Protein AF-A0A401TS38-F1 (afdb_monomer_lite)

pLDDT: mean 83.41, std 12.23, range [30.61, 95.56]

Organism: Chiloscyllium punctatum (NCBI:txid137246)

Sequence (210 aa):
MGTKVQADAKYHACQEARAKLSGQRSFSQEYSDRQVEVTGGPIGAAASDLLLSPGQPSDFGAWLSGLAAQPGVIYHLLEPLHHLLPGGRAEPRRCQLRRELEAYLRGHARAGEGRNCSGRCGRGSAPDPRQPCSCRCPPTQEVDGLCCPRGKGWGLLEVTVGPGRDLWGDYAGGTDAYVRARYRPATGPELVATTAVVPNNNNPEWGVTL

Foldseek 3Di:
DDPPDDQDPVNVVLQVVCVPDPPSDHPCVVPVPD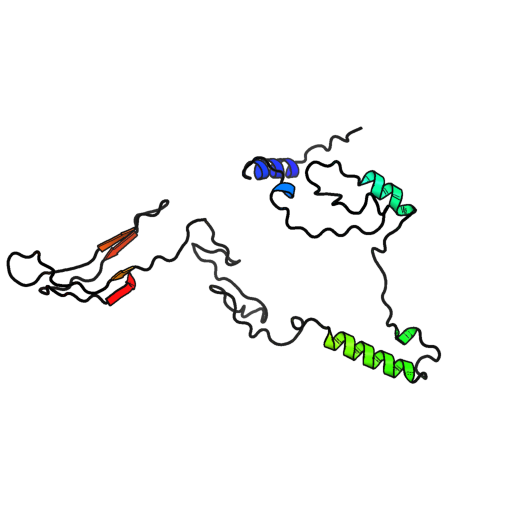DDDFFWFDPVLRPDDQPSDPPDHRCVVNRVVRCVVTPGPPDDDDDDPLVPDPPPPNDPVSVVSVVVVVVVCVVPVPPVPDDDLVDDDDPQWDQDPVDSNDTFHDDDPQAGRVRHGPDPPDDDDKAFDAKAAQADDDPDAADFDKDWDWDDDPDDDIDIDIFDTDPRHRTDGGRDID

Radius of gyration: 33.33 Å; chains: 1; bounding box: 66×50×101 Å

Structure (mmCIF, N/CA/C/O backbone):
data_AF-A0A401TS38-F1
#
_entry.id   AF-A0A401TS38-F1
#
loop_
_atom_site.group_PDB
_atom_site.id
_atom_site.type_symbol
_atom_site.label_atom_id
_atom_site.label_alt_id
_atom_site.label_comp_id
_atom_site.label_asym_id
_atom_site.label_entity_id
_atom_site.label_seq_id
_atom_site.pdbx_PDB_ins_code
_atom_site.Cartn_x
_atom_site.Cartn_y
_atom_site.Cartn_z
_atom_site.occupancy
_atom_site.B_iso_or_equiv
_atom_site.auth_seq_id
_atom_site.auth_comp_id
_atom_site.auth_asym_id
_atom_site.auth_atom_id
_atom_site.pdbx_PDB_model_num
ATOM 1 N N . MET A 1 1 ? 30.439 23.707 -4.624 1.00 30.61 1 MET A N 1
ATOM 2 C CA . MET A 1 1 ? 29.494 24.836 -4.477 1.00 30.61 1 MET A CA 1
ATOM 3 C C . MET A 1 1 ? 28.104 24.248 -4.310 1.00 30.61 1 MET A C 1
ATOM 5 O O . MET A 1 1 ? 27.588 23.688 -5.264 1.00 30.61 1 MET A O 1
ATOM 9 N N . GLY A 1 2 ? 27.559 24.259 -3.091 1.00 34.72 2 GLY A N 1
ATOM 10 C CA . GLY A 1 2 ? 26.216 23.743 -2.823 1.00 34.72 2 GLY A CA 1
ATOM 11 C C . GLY A 1 2 ? 25.177 24.773 -3.240 1.00 34.72 2 GLY A C 1
ATOM 12 O O . GLY A 1 2 ? 25.145 25.874 -2.692 1.00 34.72 2 GLY A O 1
ATOM 13 N N . THR A 1 3 ? 24.357 24.446 -4.229 1.00 37.22 3 THR A N 1
ATOM 14 C CA . THR A 1 3 ? 23.217 25.266 -4.630 1.00 37.22 3 THR A CA 1
ATOM 15 C C . THR A 1 3 ? 22.228 25.303 -3.466 1.00 37.22 3 THR A C 1
ATOM 17 O O . THR A 1 3 ? 21.602 24.298 -3.134 1.00 37.22 3 THR A O 1
ATOM 20 N N . LYS A 1 4 ? 22.103 26.461 -2.806 1.00 45.62 4 LYS A N 1
ATOM 21 C CA . LYS A 1 4 ? 21.014 26.731 -1.859 1.00 45.62 4 LYS A CA 1
ATOM 22 C C . LYS A 1 4 ? 19.712 26.749 -2.658 1.00 45.62 4 LYS A C 1
ATOM 24 O O . LYS A 1 4 ? 19.382 27.753 -3.282 1.00 45.62 4 LYS A O 1
ATOM 29 N N . VAL A 1 5 ? 18.997 25.630 -2.661 1.00 57.12 5 VAL A N 1
ATOM 30 C CA . VAL A 1 5 ? 17.612 25.587 -3.129 1.00 57.12 5 VAL A CA 1
ATOM 31 C C . VAL A 1 5 ? 16.798 26.440 -2.155 1.00 57.12 5 VAL A C 1
ATOM 33 O O . VAL A 1 5 ? 16.809 26.184 -0.950 1.00 57.12 5 VAL A O 1
ATOM 36 N N . GLN A 1 6 ? 16.159 27.502 -2.650 1.00 55.38 6 GLN A N 1
ATOM 37 C CA . GLN A 1 6 ? 15.205 28.271 -1.854 1.00 55.38 6 GLN A CA 1
ATOM 38 C C . GLN A 1 6 ? 14.059 27.335 -1.470 1.00 55.38 6 GLN A C 1
ATOM 40 O O . GLN A 1 6 ? 13.405 26.766 -2.342 1.00 55.38 6 GLN A O 1
ATOM 45 N N . ALA A 1 7 ? 13.865 27.142 -0.167 1.00 61.88 7 ALA A N 1
ATOM 46 C CA . ALA A 1 7 ? 12.765 26.352 0.357 1.00 61.88 7 ALA A CA 1
ATOM 47 C C . ALA A 1 7 ? 11.442 26.994 -0.077 1.00 61.88 7 ALA A C 1
ATOM 49 O O . ALA A 1 7 ? 11.141 28.123 0.307 1.00 61.88 7 ALA A O 1
ATOM 50 N N . ASP A 1 8 ? 10.674 26.288 -0.901 1.00 79.94 8 ASP A N 1
ATOM 51 C CA . ASP A 1 8 ? 9.323 26.700 -1.249 1.00 79.94 8 ASP A CA 1
ATOM 52 C C . ASP A 1 8 ? 8.349 26.370 -0.100 1.00 79.94 8 ASP A C 1
ATOM 54 O O . ASP A 1 8 ? 8.671 25.647 0.850 1.00 79.94 8 ASP A O 1
ATOM 58 N N . ALA A 1 9 ? 7.126 26.900 -0.165 1.00 79.62 9 ALA A N 1
ATOM 59 C CA . ALA A 1 9 ? 6.099 26.630 0.846 1.00 79.62 9 ALA A CA 1
ATOM 60 C C . ALA A 1 9 ? 5.815 25.121 1.019 1.00 79.62 9 ALA A C 1
ATOM 62 O O . ALA A 1 9 ? 5.461 24.671 2.109 1.00 79.62 9 ALA A O 1
ATOM 63 N N . LYS A 1 10 ? 6.015 24.319 -0.037 1.00 85.50 10 LYS A N 1
ATOM 64 C CA . LYS A 1 10 ? 5.836 22.862 -0.003 1.00 85.50 10 LYS A CA 1
ATOM 65 C C . LYS A 1 10 ? 6.948 22.173 0.789 1.00 85.50 10 LYS A C 1
ATOM 67 O O . LYS A 1 10 ? 6.662 21.272 1.570 1.00 85.50 10 LYS A O 1
ATOM 72 N N . TYR A 1 11 ? 8.193 22.623 0.664 1.00 87.69 11 TYR A N 1
ATOM 73 C CA . TYR A 1 11 ? 9.318 22.136 1.454 1.00 87.69 11 TYR A CA 1
ATOM 74 C C . TYR A 1 11 ? 9.120 22.418 2.945 1.00 87.69 11 TYR A C 1
ATOM 76 O O . TYR A 1 11 ? 9.396 21.552 3.776 1.00 87.69 11 TYR A O 1
ATOM 84 N N . HIS A 1 12 ? 8.589 23.593 3.293 1.00 87.88 12 HIS A N 1
ATOM 85 C CA . HIS A 1 12 ? 8.236 23.907 4.679 1.00 87.88 12 HIS A CA 1
ATOM 86 C C . HIS A 1 12 ? 7.179 22.947 5.235 1.00 87.88 12 HIS A C 1
ATOM 88 O O . HIS A 1 12 ? 7.393 22.371 6.302 1.00 87.88 12 HIS A O 1
ATOM 94 N N . ALA A 1 13 ? 6.114 22.673 4.478 1.00 90.94 13 ALA A N 1
ATOM 95 C CA . ALA A 1 13 ? 5.113 21.678 4.866 1.00 90.94 13 ALA A CA 1
ATOM 96 C C . ALA A 1 13 ? 5.724 20.273 5.061 1.00 90.94 13 ALA A C 1
ATOM 98 O O . ALA A 1 13 ? 5.368 19.562 6.003 1.00 90.94 13 ALA A O 1
ATOM 99 N N . CYS A 1 14 ? 6.697 19.879 4.229 1.00 89.88 14 CYS A N 1
ATOM 100 C CA . CYS A 1 14 ? 7.433 18.626 4.415 1.00 89.88 14 CYS A CA 1
ATOM 101 C C . CYS A 1 14 ? 8.220 18.607 5.733 1.00 89.88 14 CYS A C 1
ATOM 103 O O . CYS A 1 14 ? 8.223 17.590 6.423 1.00 89.88 14 CYS A O 1
ATOM 105 N N . GLN A 1 15 ? 8.873 19.709 6.112 1.00 88.69 15 GLN A N 1
ATOM 106 C CA . GLN A 1 15 ? 9.606 19.781 7.381 1.00 88.69 15 GLN A CA 1
ATOM 107 C C . GLN A 1 15 ? 8.668 19.721 8.592 1.00 88.69 15 GLN A C 1
ATOM 109 O O . GLN A 1 15 ? 8.959 19.013 9.556 1.00 88.69 15 GLN A O 1
ATOM 114 N N . GLU A 1 16 ? 7.515 20.390 8.528 1.00 90.56 16 GLU A N 1
ATOM 115 C CA . GLU A 1 16 ? 6.487 20.312 9.572 1.00 90.56 16 GLU A CA 1
ATOM 116 C C . GLU A 1 16 ? 5.922 18.895 9.721 1.00 90.56 16 GLU A C 1
ATOM 118 O O . GLU A 1 16 ? 5.728 18.408 10.835 1.00 90.56 16 GLU A O 1
ATOM 123 N N . ALA A 1 17 ? 5.680 18.199 8.608 1.00 90.81 17 ALA A N 1
ATOM 124 C CA . ALA A 1 17 ? 5.239 16.810 8.630 1.00 90.81 17 ALA A CA 1
ATOM 125 C C . ALA A 1 17 ? 6.336 15.871 9.160 1.00 90.81 17 ALA A C 1
ATOM 127 O O . ALA A 1 17 ? 6.050 14.989 9.968 1.00 90.81 17 ALA A O 1
ATOM 128 N N . ARG A 1 18 ? 7.599 16.095 8.776 1.00 90.00 18 ARG A N 1
ATOM 129 C CA . ARG A 1 18 ? 8.754 15.337 9.276 1.00 90.00 18 ARG A CA 1
ATOM 130 C C . ARG A 1 18 ? 8.904 15.462 10.790 1.00 90.00 18 ARG A C 1
ATOM 132 O O . ARG A 1 18 ? 9.226 14.475 11.441 1.00 90.00 18 ARG A O 1
ATOM 139 N N . ALA A 1 19 ? 8.637 16.636 11.360 1.00 88.75 19 ALA A N 1
ATOM 140 C CA . ALA A 1 19 ? 8.702 16.853 12.806 1.00 88.75 19 ALA A CA 1
ATOM 141 C C . ALA A 1 19 ? 7.719 15.969 13.603 1.00 88.75 19 ALA A C 1
ATOM 143 O O . ALA A 1 19 ? 7.910 15.772 14.800 1.00 88.75 19 ALA A O 1
ATOM 144 N N . LYS A 1 20 ? 6.689 15.416 12.946 1.00 88.94 20 LYS A N 1
ATOM 145 C CA . LYS A 1 20 ? 5.725 14.482 13.547 1.00 88.94 20 LYS A CA 1
ATOM 146 C C . LYS A 1 20 ? 6.196 13.024 13.511 1.00 88.94 20 LYS A C 1
ATOM 148 O O . LYS A 1 20 ? 5.589 12.188 14.177 1.00 88.94 20 LYS A O 1
ATOM 153 N N . LEU A 1 21 ? 7.240 12.702 12.741 1.00 86.12 21 LEU A N 1
ATOM 154 C CA . LEU A 1 21 ? 7.833 11.365 12.714 1.00 86.12 21 LEU A CA 1
ATOM 155 C C . LEU A 1 21 ? 8.665 11.130 13.978 1.00 86.12 21 LEU A C 1
ATOM 157 O O . LEU A 1 21 ? 9.367 12.019 14.468 1.00 86.12 21 LEU A O 1
ATOM 161 N N . SER A 1 22 ? 8.626 9.907 14.500 1.00 74.69 22 SER A N 1
ATOM 162 C CA . SER A 1 22 ? 9.444 9.518 15.646 1.00 74.69 22 SER A CA 1
ATOM 163 C C . SER A 1 22 ? 10.933 9.522 15.289 1.00 74.69 22 SER A C 1
ATOM 165 O O . SER A 1 22 ? 11.350 8.916 14.308 1.00 74.69 22 SER A O 1
ATOM 167 N N . GLY A 1 23 ? 11.762 10.172 16.110 1.00 74.69 23 GLY A N 1
ATOM 168 C CA . GLY A 1 23 ? 13.223 10.054 16.016 1.00 74.69 23 GLY A CA 1
ATOM 169 C C . GLY A 1 23 ? 13.922 10.969 15.001 1.00 74.69 23 GLY A C 1
ATOM 170 O O . GLY A 1 23 ? 15.052 10.672 14.630 1.00 74.69 23 GLY A O 1
ATOM 171 N N . GLN A 1 24 ? 13.290 12.066 14.556 1.00 71.62 24 GLN A N 1
ATOM 172 C CA . GLN A 1 24 ? 13.896 13.109 13.694 1.00 71.62 24 GLN A CA 1
ATOM 173 C C . GLN A 1 24 ? 14.498 12.608 12.360 1.00 71.62 24 GLN A C 1
ATOM 175 O O . GLN A 1 24 ? 15.253 13.326 11.691 1.00 71.62 24 GLN A O 1
ATOM 180 N N . ARG A 1 25 ? 14.141 11.397 11.931 1.00 83.75 25 ARG A N 1
ATOM 181 C CA . ARG A 1 25 ? 14.570 10.789 10.665 1.00 83.75 25 ARG A CA 1
ATOM 182 C C . ARG A 1 25 ? 14.014 11.558 9.461 1.00 83.75 25 ARG A C 1
ATOM 184 O O . ARG A 1 25 ? 13.051 12.317 9.582 1.00 83.75 25 ARG A O 1
ATOM 191 N N . SER A 1 26 ? 14.645 11.431 8.296 1.00 86.44 26 SER A N 1
ATOM 192 C CA . SER A 1 26 ? 14.033 11.858 7.029 1.00 86.44 26 SER A CA 1
ATOM 193 C C . SER A 1 26 ? 12.926 10.882 6.613 1.00 86.44 26 SER A C 1
ATOM 195 O O . SER A 1 26 ? 12.910 9.731 7.043 1.00 86.44 26 SER A O 1
ATOM 197 N N . PHE A 1 27 ? 12.031 11.299 5.712 1.00 89.00 27 PHE A N 1
ATOM 198 C CA . PHE A 1 27 ? 11.023 10.394 5.140 1.00 89.00 27 PHE A CA 1
ATOM 199 C C . PHE A 1 27 ? 11.650 9.165 4.473 1.00 89.00 27 PHE A C 1
ATOM 201 O O . PHE A 1 27 ? 11.170 8.059 4.670 1.00 89.00 27 PHE A O 1
ATOM 208 N N . SER A 1 28 ? 12.753 9.342 3.742 1.00 86.88 28 SER A N 1
ATOM 209 C CA . SER A 1 28 ? 13.476 8.237 3.100 1.00 86.88 28 SER A CA 1
ATOM 210 C C . SER A 1 28 ? 14.164 7.285 4.082 1.00 86.88 28 SER A C 1
ATOM 212 O O . SER A 1 28 ? 14.510 6.170 3.706 1.00 86.88 28 SER A O 1
ATOM 214 N N . GLN A 1 29 ? 14.407 7.719 5.320 1.00 86.88 29 GLN A N 1
ATOM 215 C CA . GLN A 1 29 ? 14.926 6.870 6.392 1.00 86.88 29 GLN A CA 1
ATOM 216 C C . GLN A 1 29 ? 13.808 6.121 7.113 1.00 86.88 29 GLN A C 1
ATOM 218 O O . GLN A 1 29 ? 14.015 4.985 7.522 1.00 86.88 29 GLN A O 1
ATOM 223 N N . GLU A 1 30 ? 12.653 6.760 7.289 1.00 89.38 30 GLU A N 1
ATOM 224 C CA . GLU A 1 30 ? 11.494 6.155 7.947 1.00 89.38 30 GLU A CA 1
ATOM 225 C C . GLU A 1 30 ? 10.792 5.134 7.041 1.00 89.38 30 GLU A C 1
ATOM 227 O O . GLU A 1 30 ? 10.454 4.039 7.476 1.00 89.38 30 GLU A O 1
ATOM 232 N N . TYR A 1 31 ? 10.627 5.472 5.763 1.00 89.12 31 TYR A N 1
ATOM 233 C CA . TYR A 1 31 ? 9.990 4.633 4.753 1.00 89.12 31 TYR A CA 1
ATOM 234 C C . TYR A 1 31 ? 11.056 4.093 3.801 1.00 89.12 31 TYR A C 1
ATOM 236 O O . TYR A 1 31 ? 11.345 4.686 2.760 1.00 89.12 31 TYR A O 1
ATOM 244 N N . SER A 1 32 ? 11.696 2.989 4.188 1.00 87.94 32 SER A N 1
ATOM 245 C CA . SER A 1 32 ? 12.816 2.424 3.430 1.00 87.94 32 SER A CA 1
ATOM 246 C C . SER A 1 32 ? 12.427 1.382 2.387 1.00 87.94 32 SER A C 1
ATOM 248 O O . SER A 1 32 ? 13.257 1.101 1.520 1.00 87.94 32 SER A O 1
ATOM 250 N N . ASP A 1 33 ? 11.212 0.836 2.465 1.00 90.50 33 ASP A N 1
ATOM 251 C CA . ASP A 1 33 ? 10.695 -0.168 1.533 1.00 90.50 33 ASP A CA 1
ATOM 252 C C . ASP A 1 33 ? 10.546 0.444 0.141 1.00 90.50 33 ASP A C 1
ATOM 254 O O . ASP A 1 33 ? 9.626 1.218 -0.132 1.00 90.50 33 ASP A O 1
ATOM 258 N N . ARG A 1 34 ? 11.496 0.127 -0.738 1.00 87.56 34 ARG A N 1
ATOM 259 C CA . ARG A 1 34 ? 11.594 0.727 -2.066 1.00 87.56 34 ARG A CA 1
ATOM 260 C C . ARG A 1 34 ? 12.152 -0.256 -3.082 1.00 87.56 34 ARG A C 1
ATOM 262 O O . ARG A 1 34 ? 12.956 -1.126 -2.753 1.00 87.56 34 ARG A O 1
ATOM 269 N N . GLN A 1 35 ? 11.761 -0.055 -4.332 1.00 87.81 35 GLN A N 1
ATOM 270 C CA . GLN A 1 35 ? 12.418 -0.639 -5.492 1.00 87.81 35 GLN A CA 1
ATOM 271 C C . GLN A 1 35 ? 13.071 0.499 -6.265 1.00 87.81 35 GLN A C 1
ATOM 273 O O . GLN A 1 35 ? 12.428 1.514 -6.529 1.00 87.81 35 GLN A O 1
ATOM 278 N N . VAL A 1 36 ? 14.355 0.346 -6.574 1.00 85.44 36 VAL A N 1
ATOM 279 C CA . VAL A 1 36 ? 15.137 1.349 -7.295 1.00 85.44 36 VAL A CA 1
ATOM 280 C C . VAL A 1 36 ? 15.666 0.704 -8.559 1.00 85.44 36 VAL A C 1
ATOM 282 O O . VAL A 1 36 ? 16.329 -0.329 -8.503 1.00 85.44 36 VAL A O 1
ATOM 285 N N . GLU A 1 37 ? 15.378 1.336 -9.687 1.00 86.38 37 GLU A N 1
ATOM 286 C CA . GLU A 1 37 ? 15.915 0.975 -10.988 1.00 86.38 37 GLU A CA 1
ATOM 287 C C . GLU A 1 37 ? 16.656 2.189 -11.543 1.00 86.38 37 GLU A C 1
ATOM 289 O O . GLU A 1 37 ? 16.082 3.268 -11.699 1.00 86.38 37 GLU A O 1
ATOM 294 N N . VAL A 1 38 ? 17.947 2.017 -11.815 1.00 85.69 38 VAL A N 1
ATOM 295 C CA . VAL A 1 38 ? 18.791 3.030 -12.451 1.00 85.69 38 VAL A CA 1
ATOM 296 C C . VAL A 1 38 ? 19.248 2.461 -13.786 1.00 85.69 38 VAL A C 1
ATOM 298 O O . VAL A 1 38 ? 19.827 1.380 -13.843 1.00 85.69 38 VAL A O 1
ATOM 301 N N . THR A 1 39 ? 18.966 3.183 -14.868 1.00 87.94 39 THR A N 1
ATOM 302 C CA . THR A 1 39 ? 19.264 2.750 -16.237 1.00 87.94 39 THR A CA 1
ATOM 303 C C . THR A 1 39 ? 20.315 3.664 -16.860 1.00 87.94 39 THR A C 1
ATOM 305 O O . THR A 1 39 ? 20.117 4.875 -16.953 1.00 87.94 39 THR A O 1
ATOM 308 N N . GLY A 1 40 ? 21.426 3.076 -17.313 1.00 88.69 40 GLY A N 1
ATOM 309 C CA . GLY A 1 4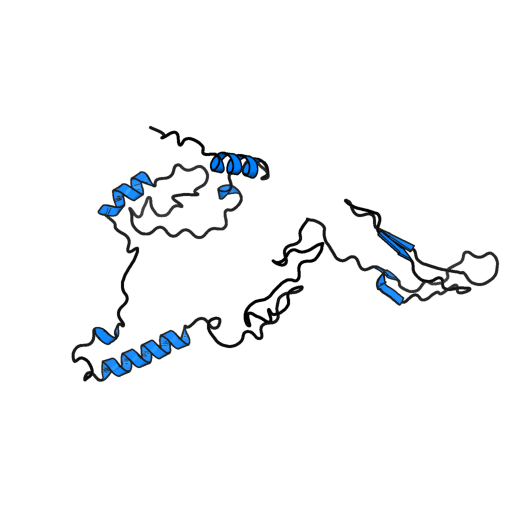0 ? 22.574 3.804 -17.860 1.00 88.69 40 GLY A CA 1
ATOM 310 C C . GLY A 1 40 ? 23.479 4.436 -16.797 1.00 88.69 40 GLY A C 1
ATOM 311 O O . GLY A 1 40 ? 23.216 4.380 -15.595 1.00 88.69 40 GLY A O 1
ATOM 312 N N . GLY A 1 41 ? 24.552 5.066 -17.267 1.00 86.75 41 GLY A N 1
ATOM 313 C CA . GLY A 1 41 ? 25.607 5.648 -16.448 1.00 86.75 41 GLY A CA 1
ATOM 314 C C . GLY A 1 41 ? 26.660 4.614 -16.019 1.00 86.75 41 GLY A C 1
ATOM 315 O O . GLY A 1 41 ? 26.513 3.419 -16.270 1.00 86.75 41 GLY A O 1
ATOM 316 N N . PRO A 1 42 ? 27.761 5.063 -15.395 1.00 79.44 42 PRO A N 1
ATOM 317 C CA . PRO A 1 42 ? 28.872 4.198 -15.016 1.00 79.44 42 PRO A CA 1
ATOM 318 C C . PRO A 1 42 ? 28.478 3.169 -13.943 1.00 79.44 42 PRO A C 1
ATOM 320 O O . PRO A 1 42 ? 28.016 3.529 -12.860 1.00 79.44 42 PRO A O 1
ATOM 323 N N . ILE A 1 43 ? 28.759 1.890 -14.228 1.00 61.31 43 ILE A N 1
ATOM 324 C CA . ILE A 1 43 ? 28.379 0.684 -13.453 1.00 61.31 43 ILE A CA 1
ATOM 325 C C . ILE A 1 43 ? 28.766 0.748 -11.954 1.00 61.31 43 ILE A C 1
ATOM 327 O O . ILE A 1 43 ? 28.128 0.105 -11.127 1.00 61.31 43 ILE A O 1
ATOM 331 N N . GLY A 1 44 ? 29.771 1.550 -11.577 1.00 59.88 44 GLY A N 1
ATOM 332 C CA . GLY A 1 44 ? 30.237 1.699 -10.187 1.00 59.88 44 GLY A CA 1
ATOM 333 C C . GLY A 1 44 ? 29.588 2.822 -9.364 1.00 59.88 44 GLY A C 1
ATOM 334 O O . GLY A 1 44 ? 29.623 2.751 -8.142 1.00 59.88 44 GLY A O 1
ATOM 335 N N . ALA A 1 45 ? 28.991 3.836 -10.003 1.00 53.03 45 ALA A N 1
ATOM 336 C CA . ALA A 1 45 ? 28.301 4.946 -9.323 1.00 53.03 45 ALA A CA 1
ATOM 337 C C . ALA A 1 45 ? 26.765 4.841 -9.422 1.00 53.03 45 ALA A C 1
ATOM 339 O O . ALA A 1 45 ? 26.046 5.502 -8.684 1.00 53.03 45 ALA A O 1
ATOM 340 N N . ALA A 1 46 ? 26.261 4.005 -10.338 1.00 53.06 46 ALA A N 1
ATOM 341 C CA . ALA A 1 46 ? 24.843 3.884 -10.684 1.00 53.06 46 ALA A CA 1
ATOM 342 C C . ALA A 1 46 ? 24.101 2.738 -9.966 1.00 53.06 46 ALA A C 1
ATOM 344 O O . ALA A 1 46 ? 22.910 2.551 -10.188 1.00 53.06 46 ALA A O 1
ATOM 345 N N . ALA A 1 47 ? 24.780 1.954 -9.122 1.00 55.97 47 ALA A N 1
ATOM 346 C CA . ALA A 1 47 ? 24.159 0.843 -8.391 1.00 55.97 47 ALA A CA 1
ATOM 347 C C . ALA A 1 47 ? 23.422 1.284 -7.107 1.00 55.97 47 ALA A C 1
ATOM 349 O O . ALA A 1 47 ? 22.835 0.452 -6.415 1.00 55.97 47 ALA A O 1
ATOM 350 N N . SER A 1 48 ? 23.473 2.573 -6.764 1.00 66.19 48 SER A N 1
ATOM 351 C CA . SER A 1 48 ? 22.885 3.148 -5.555 1.00 66.19 48 SER A CA 1
ATOM 352 C C . SER A 1 48 ? 21.693 4.054 -5.874 1.00 66.19 48 SER A C 1
ATOM 354 O O . SER A 1 48 ? 21.537 4.588 -6.972 1.00 66.19 48 SER A O 1
ATOM 356 N N . ASP A 1 49 ? 20.819 4.223 -4.884 1.00 78.19 49 ASP A N 1
ATOM 357 C CA . ASP A 1 49 ? 19.671 5.123 -4.951 1.00 78.19 49 ASP A CA 1
ATOM 358 C C . ASP A 1 49 ? 20.141 6.583 -5.071 1.00 78.19 49 ASP A C 1
ATOM 360 O O . ASP A 1 49 ? 20.580 7.193 -4.094 1.00 78.19 49 ASP A O 1
ATOM 364 N N . LEU A 1 50 ? 20.052 7.152 -6.276 1.00 81.88 50 LEU A N 1
ATOM 365 C CA . LEU A 1 50 ? 20.521 8.510 -6.573 1.00 81.88 50 LEU A CA 1
ATOM 366 C C . LEU A 1 50 ? 19.724 9.604 -5.843 1.00 81.88 50 LEU A C 1
ATOM 368 O O . LEU A 1 50 ? 20.201 10.735 -5.750 1.00 81.88 50 LEU A O 1
ATOM 372 N N . LEU A 1 51 ? 18.514 9.307 -5.360 1.00 81.38 51 LEU A N 1
ATOM 373 C CA . LEU A 1 51 ? 17.570 10.318 -4.875 1.00 81.38 51 LEU A CA 1
ATOM 374 C C . LEU A 1 51 ? 17.327 10.233 -3.370 1.00 81.38 51 LEU A C 1
ATOM 376 O O . LEU A 1 51 ? 17.234 11.262 -2.702 1.00 81.38 51 LEU A O 1
ATOM 380 N N . LEU A 1 52 ? 17.187 9.023 -2.836 1.00 84.00 52 LEU A N 1
ATOM 381 C CA . LEU A 1 52 ? 16.679 8.789 -1.487 1.00 84.00 52 LEU A CA 1
ATOM 382 C C . LEU A 1 52 ? 17.680 8.036 -0.594 1.00 84.00 52 LEU A C 1
ATOM 384 O O . LEU A 1 52 ? 17.306 7.635 0.516 1.00 84.00 52 LEU A O 1
ATOM 388 N N . SER A 1 53 ? 18.939 7.882 -1.026 1.00 77.94 53 SER A N 1
ATOM 389 C CA . SER A 1 53 ? 20.021 7.303 -0.215 1.00 77.94 53 SER A CA 1
ATOM 390 C C . SER A 1 53 ? 20.213 8.068 1.104 1.00 77.94 53 SER A C 1
ATOM 392 O O . SER A 1 53 ? 20.561 9.252 1.095 1.00 77.94 53 SER A O 1
ATOM 394 N N . PRO A 1 54 ? 20.010 7.425 2.268 1.00 69.62 54 PRO A N 1
ATOM 395 C CA . PRO A 1 54 ? 20.190 8.081 3.555 1.00 69.62 54 PRO A CA 1
ATOM 396 C C . PRO A 1 54 ? 21.648 8.471 3.812 1.00 69.62 54 PRO A C 1
ATOM 398 O O . PRO A 1 54 ? 22.529 7.617 3.813 1.00 69.62 54 PRO A O 1
ATOM 401 N N . GLY A 1 55 ? 21.899 9.746 4.115 1.00 65.00 55 GLY A N 1
ATOM 402 C CA . GLY A 1 55 ? 23.198 10.199 4.629 1.00 65.00 55 GLY A CA 1
ATOM 403 C C . GLY A 1 55 ? 24.362 10.157 3.632 1.00 65.00 55 GLY A C 1
ATOM 404 O O . GLY A 1 55 ? 25.494 10.386 4.047 1.00 65.00 55 GLY A O 1
ATOM 405 N N . GLN A 1 56 ? 24.100 9.900 2.348 1.00 66.50 56 GLN A N 1
ATOM 406 C CA . GLN A 1 56 ? 25.097 9.963 1.280 1.00 66.50 56 GLN A CA 1
ATOM 407 C C . GLN A 1 56 ? 24.760 11.113 0.318 1.00 66.50 56 GLN A C 1
ATOM 409 O O . GLN A 1 56 ? 23.586 11.293 -0.020 1.00 66.50 56 GLN A O 1
ATOM 414 N N . PRO A 1 57 ? 25.748 11.922 -0.103 1.00 68.38 57 PRO A N 1
ATOM 415 C CA . PRO A 1 57 ? 25.536 12.897 -1.160 1.00 68.38 57 PRO A CA 1
ATOM 416 C C . PRO A 1 57 ? 25.122 12.182 -2.448 1.00 68.38 57 PRO A C 1
ATOM 418 O O . PRO A 1 57 ? 25.619 11.107 -2.766 1.00 68.38 57 PRO A O 1
ATOM 421 N N . SER A 1 58 ? 24.186 12.783 -3.178 1.00 71.62 58 SER A N 1
ATOM 422 C CA . SER A 1 58 ? 23.742 12.240 -4.458 1.00 71.62 58 SER A CA 1
ATOM 423 C C . SER A 1 58 ? 24.857 12.352 -5.499 1.00 71.62 58 SER A C 1
ATOM 425 O O . SER A 1 58 ? 25.301 13.457 -5.818 1.00 71.62 58 SER A O 1
ATOM 427 N N . ASP A 1 59 ? 25.234 11.222 -6.095 1.00 78.31 59 ASP A N 1
ATOM 428 C CA . ASP A 1 59 ? 26.162 11.161 -7.231 1.00 78.31 59 ASP A CA 1
ATOM 429 C C . ASP A 1 59 ? 25.478 11.485 -8.572 1.00 78.31 59 ASP A C 1
ATOM 431 O O . ASP A 1 59 ? 26.026 11.227 -9.645 1.00 78.31 59 ASP A O 1
ATOM 435 N N . PHE A 1 60 ? 24.287 12.101 -8.540 1.00 84.25 60 PHE A N 1
ATOM 436 C CA . PHE A 1 60 ? 23.491 12.427 -9.726 1.00 84.25 60 PHE A CA 1
ATOM 437 C C . PHE A 1 60 ? 24.284 13.187 -10.793 1.00 84.25 60 PHE A C 1
ATOM 439 O O . PHE A 1 60 ? 24.154 12.889 -11.975 1.00 84.25 60 PHE A O 1
ATOM 446 N N . GLY A 1 61 ? 25.137 14.138 -10.402 1.00 85.75 61 GLY A N 1
ATOM 447 C CA . GLY A 1 61 ? 25.954 14.896 -11.355 1.00 85.75 61 GLY A CA 1
ATOM 448 C C . GLY A 1 61 ? 27.001 14.042 -12.082 1.00 85.75 61 GLY A C 1
ATOM 449 O O . GLY A 1 61 ? 27.215 14.228 -13.279 1.00 85.75 61 GLY A O 1
ATOM 450 N N . ALA A 1 62 ? 27.627 13.094 -11.379 1.00 83.94 62 ALA A N 1
ATOM 451 C CA . ALA A 1 62 ? 28.608 12.172 -11.952 1.00 83.94 62 ALA A CA 1
ATOM 452 C C . ALA A 1 62 ? 27.935 11.089 -12.809 1.00 83.94 62 ALA A C 1
AT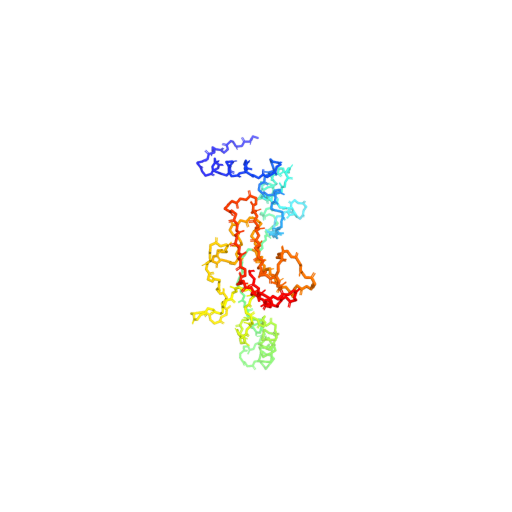OM 454 O O . ALA A 1 62 ? 28.436 10.722 -13.870 1.00 83.94 62 ALA A O 1
ATOM 455 N N . TRP A 1 63 ? 26.764 10.618 -12.381 1.00 87.62 63 TRP A N 1
ATOM 456 C CA . TRP A 1 63 ? 25.921 9.746 -13.189 1.00 87.62 63 TRP A CA 1
ATOM 457 C C . TRP A 1 63 ? 25.490 10.440 -14.490 1.00 87.62 63 TRP A C 1
ATOM 459 O O . TRP A 1 63 ? 25.710 9.899 -15.574 1.00 87.62 63 TRP A O 1
ATOM 469 N N . LEU A 1 64 ? 24.972 11.673 -14.396 1.00 89.06 64 LEU A N 1
ATOM 470 C CA . LEU A 1 64 ? 24.497 12.471 -15.531 1.00 89.06 64 LEU A CA 1
ATOM 471 C C . LEU A 1 64 ? 25.606 12.735 -16.556 1.00 89.06 64 LEU A C 1
ATOM 473 O O . LEU A 1 64 ? 25.365 12.627 -17.756 1.00 89.06 64 LEU A O 1
ATOM 477 N N . SER A 1 65 ? 26.824 13.049 -16.105 1.00 89.75 65 SER A N 1
ATOM 478 C CA . SER A 1 65 ? 27.957 13.279 -17.010 1.00 89.75 65 SER A CA 1
ATOM 479 C C . SER A 1 65 ? 28.440 11.998 -17.700 1.00 89.75 65 SER A C 1
ATOM 481 O O . SER A 1 65 ? 28.914 12.055 -18.835 1.00 89.75 65 SER A O 1
ATOM 483 N N . GLY A 1 66 ? 28.279 10.835 -17.061 1.00 88.38 66 GLY A N 1
ATOM 484 C CA . GLY A 1 66 ? 28.646 9.535 -17.623 1.00 88.38 66 GLY A CA 1
ATOM 485 C C . GLY A 1 66 ? 27.634 8.945 -18.613 1.00 88.38 66 GLY A C 1
ATOM 486 O O . GLY A 1 66 ? 27.990 8.039 -19.368 1.00 88.38 66 GLY A O 1
ATOM 487 N N . LEU A 1 67 ? 26.398 9.458 -18.661 1.00 90.06 67 LEU A N 1
ATOM 488 C CA . LEU A 1 67 ? 25.338 8.928 -19.533 1.00 90.06 67 LEU A CA 1
ATOM 489 C C . LEU A 1 67 ? 25.697 8.953 -21.019 1.00 90.06 67 LEU A C 1
ATOM 491 O O . LEU A 1 67 ? 25.336 8.031 -21.743 1.00 90.06 67 LEU A O 1
ATOM 495 N N . ALA A 1 68 ? 26.420 9.977 -21.479 1.00 91.56 68 ALA A N 1
ATOM 496 C CA . ALA A 1 68 ? 26.826 10.067 -22.880 1.00 91.56 68 ALA A CA 1
ATOM 497 C C . ALA A 1 68 ? 27.760 8.912 -23.292 1.00 91.56 68 ALA A C 1
ATOM 499 O O . ALA A 1 68 ? 27.706 8.457 -24.431 1.00 91.56 68 ALA A O 1
ATOM 500 N N . ALA A 1 69 ? 28.598 8.428 -22.368 1.00 92.56 69 ALA A N 1
ATOM 501 C CA . ALA A 1 69 ? 29.515 7.316 -22.610 1.00 92.56 69 ALA A CA 1
ATOM 502 C C . ALA A 1 69 ? 28.855 5.945 -22.390 1.00 92.56 69 ALA A C 1
ATOM 504 O O . ALA A 1 69 ? 29.227 4.971 -23.041 1.00 92.56 69 ALA A O 1
ATOM 505 N N . GLN A 1 70 ? 27.898 5.859 -21.463 1.00 90.88 70 GLN A N 1
ATOM 506 C CA . GLN A 1 70 ? 27.190 4.626 -21.112 1.00 90.88 70 GLN A CA 1
ATOM 507 C C . GLN A 1 70 ? 25.677 4.889 -21.084 1.00 90.88 70 GLN A C 1
ATOM 509 O O . GLN A 1 70 ? 25.093 5.015 -20.004 1.00 90.88 70 GLN A O 1
ATOM 514 N N . PRO A 1 71 ? 25.021 5.019 -22.250 1.00 91.44 71 PRO A N 1
ATOM 515 C CA . PRO A 1 71 ? 23.592 5.280 -22.298 1.00 91.44 71 PRO A CA 1
ATOM 516 C C . PRO A 1 71 ? 22.798 4.039 -21.887 1.00 91.44 71 PRO A C 1
ATOM 518 O O . PRO A 1 71 ? 23.163 2.906 -22.202 1.00 91.44 71 PRO A O 1
ATOM 521 N N . GLY A 1 72 ? 21.676 4.262 -21.212 1.00 89.50 72 GLY A N 1
ATOM 522 C CA . GLY A 1 72 ? 20.672 3.234 -20.965 1.00 89.50 72 GLY A CA 1
ATOM 523 C C . GLY A 1 72 ? 19.496 3.358 -21.936 1.00 89.50 72 GLY A C 1
ATOM 524 O O . GLY A 1 72 ? 19.199 4.446 -22.432 1.00 89.50 72 GLY A O 1
ATOM 525 N N . VAL A 1 73 ? 18.807 2.248 -22.208 1.00 92.38 73 VAL A N 1
ATOM 526 C CA . VAL A 1 73 ? 17.603 2.246 -23.053 1.00 92.38 73 VAL A CA 1
ATOM 527 C C . VAL A 1 73 ? 16.394 2.627 -22.200 1.00 92.38 73 VAL A C 1
ATOM 529 O O . VAL A 1 73 ? 15.919 1.822 -21.411 1.00 92.38 73 VAL A O 1
ATOM 532 N N . ILE A 1 74 ? 15.886 3.850 -22.367 1.00 91.94 74 ILE A N 1
ATOM 533 C CA . ILE A 1 74 ? 14.710 4.347 -21.623 1.00 91.94 74 ILE A CA 1
ATOM 534 C C . ILE A 1 74 ? 13.404 3.965 -22.329 1.00 91.94 74 ILE A C 1
ATOM 536 O O . ILE A 1 74 ? 12.399 3.652 -21.699 1.00 91.94 74 ILE A O 1
ATOM 540 N N . TYR A 1 75 ? 13.417 3.997 -23.659 1.00 94.19 75 TYR A N 1
ATOM 541 C CA . TYR A 1 75 ? 12.265 3.693 -24.492 1.00 94.19 75 TYR A CA 1
ATOM 542 C C . TYR A 1 75 ? 12.719 2.975 -25.757 1.00 94.19 75 TYR A C 1
ATOM 544 O O . TYR A 1 75 ? 13.778 3.275 -26.308 1.00 94.19 75 TYR A O 1
ATOM 552 N N . HIS A 1 76 ? 11.904 2.034 -26.217 1.00 93.88 76 HIS A N 1
ATOM 553 C CA . HIS A 1 76 ? 12.127 1.305 -27.454 1.00 93.88 76 HIS A CA 1
ATOM 554 C C . HIS A 1 76 ? 10.788 0.888 -28.066 1.00 93.88 76 HIS A C 1
ATOM 556 O O . HIS A 1 76 ? 9.776 0.757 -27.376 1.00 93.88 76 HIS A O 1
ATOM 562 N N . LEU A 1 77 ? 10.800 0.668 -29.377 1.00 95.19 77 LEU A N 1
ATOM 563 C CA . LEU A 1 77 ? 9.685 0.076 -30.103 1.00 95.19 77 LEU A CA 1
ATOM 564 C C . LEU A 1 77 ? 9.924 -1.427 -30.219 1.00 95.19 77 LEU A C 1
ATOM 566 O O . LEU A 1 77 ? 11.022 -1.863 -30.561 1.00 95.19 77 LEU A O 1
ATOM 570 N N . LEU A 1 78 ? 8.893 -2.211 -29.922 1.00 95.06 78 LEU A N 1
ATOM 571 C CA . LEU A 1 78 ? 8.939 -3.661 -30.039 1.00 95.06 78 LEU A CA 1
ATOM 572 C C . LEU A 1 78 ? 8.299 -4.093 -31.353 1.00 95.06 78 LEU A C 1
ATOM 574 O O . LEU A 1 78 ? 7.143 -3.767 -31.623 1.00 95.06 78 LEU A O 1
ATOM 578 N N . GLU A 1 79 ? 9.030 -4.886 -32.132 1.00 94.00 79 GLU A N 1
ATOM 579 C CA . GLU A 1 79 ? 8.480 -5.618 -33.268 1.00 94.00 79 GLU A CA 1
ATOM 580 C C . GLU A 1 79 ? 8.445 -7.125 -32.980 1.00 94.00 79 GLU A C 1
ATOM 582 O O . GLU A 1 79 ? 9.359 -7.661 -32.345 1.00 94.00 79 GLU A O 1
ATOM 587 N N . PRO A 1 80 ? 7.410 -7.849 -33.442 1.00 93.00 80 PRO A N 1
ATOM 588 C CA . PRO A 1 80 ? 7.342 -9.289 -33.256 1.00 93.00 80 PRO A CA 1
ATOM 589 C C . PRO A 1 80 ? 8.521 -10.012 -33.914 1.00 93.00 80 PRO A C 1
ATOM 591 O O . PRO A 1 80 ? 8.772 -9.850 -35.106 1.00 93.00 80 PRO A O 1
ATOM 594 N N . LEU A 1 81 ? 9.167 -10.919 -33.177 1.00 93.75 81 LEU A N 1
ATOM 595 C CA . LEU A 1 81 ? 10.347 -11.657 -33.647 1.00 93.75 81 LEU A CA 1
ATOM 596 C C . LEU A 1 81 ? 10.128 -12.389 -34.987 1.00 93.75 81 LEU A C 1
ATOM 598 O O . LEU A 1 81 ? 11.031 -12.479 -35.814 1.00 93.75 81 LEU A O 1
ATOM 602 N N . HIS A 1 82 ? 8.907 -12.868 -35.246 1.00 92.38 82 HIS A N 1
ATOM 603 C CA . HIS A 1 82 ? 8.556 -13.549 -36.496 1.00 92.38 82 HIS A CA 1
ATOM 604 C C . HIS A 1 82 ? 8.594 -12.641 -37.743 1.00 92.38 82 HIS A C 1
ATOM 606 O O . HIS A 1 82 ? 8.456 -13.136 -38.859 1.00 92.38 82 HIS A O 1
ATOM 612 N N . HIS A 1 83 ? 8.770 -11.326 -37.594 1.00 91.56 83 HIS A N 1
ATOM 613 C CA . HIS A 1 83 ? 8.997 -10.409 -38.714 1.00 91.56 83 HIS A CA 1
ATOM 614 C C . HIS A 1 83 ? 10.425 -10.478 -39.267 1.00 91.56 83 HIS A C 1
ATOM 616 O O . HIS A 1 83 ? 10.625 -10.138 -40.427 1.00 91.56 83 HIS A O 1
ATOM 622 N N . LEU A 1 84 ? 11.390 -10.976 -38.486 1.00 92.75 84 LEU A N 1
ATOM 623 C CA . LEU A 1 84 ? 12.790 -11.087 -38.910 1.00 92.75 84 LEU A CA 1
ATOM 624 C C . LEU A 1 84 ? 13.045 -12.238 -39.898 1.00 92.75 84 LEU A C 1
ATOM 626 O O . LEU A 1 84 ? 14.125 -12.321 -40.477 1.00 92.75 84 LEU A O 1
ATOM 630 N N . LEU A 1 85 ? 12.081 -13.147 -40.085 1.00 91.94 85 LEU A N 1
ATOM 631 C CA . LEU A 1 85 ? 12.246 -14.283 -40.988 1.00 91.94 85 LEU A CA 1
ATOM 632 C C . LEU A 1 85 ? 12.143 -13.842 -42.462 1.00 91.94 85 LEU A C 1
ATOM 634 O O . LEU A 1 85 ? 11.175 -13.167 -42.833 1.00 91.94 85 LEU A O 1
ATOM 638 N N . PRO A 1 86 ? 13.095 -14.251 -43.323 1.00 88.06 86 PRO A N 1
ATOM 639 C CA . PRO A 1 86 ? 13.054 -13.939 -44.748 1.00 88.06 86 PRO A CA 1
ATOM 640 C C . PRO A 1 86 ? 11.859 -14.633 -45.424 1.00 88.06 86 PRO A C 1
ATOM 642 O O . PRO A 1 86 ? 11.339 -15.624 -44.924 1.00 88.06 86 PRO A O 1
ATOM 645 N N . GLY A 1 87 ? 11.404 -14.122 -46.573 1.00 82.94 87 GLY A N 1
ATOM 646 C CA . GLY A 1 87 ? 10.301 -14.737 -47.335 1.00 82.94 87 GLY A CA 1
ATOM 647 C C . GLY A 1 87 ? 8.888 -14.272 -46.947 1.00 82.94 87 GLY A C 1
ATOM 648 O O . GLY A 1 87 ? 7.895 -14.737 -47.511 1.00 82.94 87 GLY A O 1
ATOM 649 N N . GLY A 1 88 ? 8.764 -13.306 -46.032 1.00 81.75 88 GLY A N 1
ATOM 650 C CA . GLY A 1 88 ? 7.515 -12.582 -45.799 1.00 81.75 88 GLY A CA 1
ATOM 651 C C . GLY A 1 88 ? 6.368 -13.494 -45.357 1.00 81.75 88 GLY A C 1
ATOM 652 O O . GLY A 1 88 ? 6.491 -14.231 -44.388 1.00 81.75 88 GLY A O 1
ATOM 653 N N . ARG A 1 89 ? 5.188 -13.393 -45.982 1.00 79.19 89 ARG A N 1
ATOM 654 C CA . ARG A 1 89 ? 4.014 -14.223 -45.618 1.00 79.19 89 ARG A CA 1
ATOM 655 C C . ARG A 1 89 ? 4.076 -15.650 -46.176 1.00 79.19 89 ARG A C 1
ATOM 657 O O . ARG A 1 89 ? 3.292 -16.481 -45.739 1.00 79.19 89 ARG A O 1
ATOM 664 N N . ALA A 1 90 ? 4.975 -15.913 -47.123 1.00 82.75 90 ALA A N 1
ATOM 665 C CA . ALA A 1 90 ? 5.117 -17.212 -47.773 1.00 82.75 90 ALA A CA 1
ATOM 666 C C . ALA A 1 90 ? 6.009 -18.191 -46.984 1.00 82.75 90 ALA A C 1
ATOM 668 O O . ALA A 1 90 ? 5.989 -19.379 -47.278 1.00 82.75 90 ALA A O 1
ATOM 669 N N . GLU A 1 91 ? 6.766 -17.721 -45.985 1.00 88.75 91 GLU A N 1
ATOM 670 C CA . GLU A 1 91 ? 7.652 -18.555 -45.160 1.00 88.75 91 GLU A CA 1
ATOM 671 C C . GLU A 1 91 ? 6.859 -19.365 -44.108 1.00 88.75 91 GLU A C 1
ATOM 673 O O . GLU A 1 91 ? 6.311 -18.775 -43.168 1.00 88.75 91 GLU A O 1
ATOM 678 N N . PRO A 1 92 ? 6.816 -20.711 -44.190 1.00 90.06 92 PRO A N 1
ATOM 679 C CA . PRO A 1 92 ? 6.031 -21.536 -43.268 1.00 90.06 92 PRO A CA 1
ATOM 680 C C . PRO A 1 92 ? 6.481 -21.423 -41.806 1.00 90.06 92 PRO A C 1
ATOM 682 O O . PRO A 1 92 ? 5.646 -21.413 -40.894 1.00 90.06 92 PRO A O 1
ATOM 685 N N . ARG A 1 93 ? 7.791 -21.264 -41.562 1.00 93.19 93 ARG A N 1
ATOM 686 C CA . ARG A 1 93 ? 8.340 -21.117 -40.201 1.00 93.19 93 ARG A CA 1
ATOM 687 C C . ARG A 1 93 ? 7.853 -19.844 -39.517 1.00 93.19 93 ARG A C 1
ATOM 689 O O . ARG A 1 93 ? 7.736 -19.815 -38.295 1.00 93.19 93 ARG A O 1
ATOM 696 N N . ARG A 1 94 ? 7.502 -18.808 -40.285 1.00 93.75 94 ARG A N 1
ATOM 697 C CA . ARG A 1 94 ? 6.945 -17.562 -39.746 1.00 93.75 94 ARG A CA 1
ATOM 698 C C . ARG A 1 94 ? 5.592 -17.782 -39.093 1.00 93.75 94 ARG A C 1
ATOM 700 O O . ARG A 1 94 ? 5.357 -17.285 -37.993 1.00 93.75 94 ARG A O 1
ATOM 707 N N . CYS A 1 95 ? 4.710 -18.527 -39.755 1.00 89.88 95 CYS A N 1
ATOM 708 C CA . CYS A 1 95 ? 3.404 -18.872 -39.201 1.00 89.88 95 CYS A CA 1
ATOM 709 C C . CYS A 1 95 ? 3.545 -19.722 -37.937 1.00 89.88 95 CYS A C 1
ATOM 711 O O . CYS A 1 95 ? 2.831 -19.481 -36.966 1.00 89.88 95 CYS A O 1
ATOM 713 N N . GLN A 1 96 ? 4.484 -20.670 -37.929 1.00 93.25 96 GLN A N 1
ATOM 714 C CA . GLN A 1 96 ? 4.761 -21.487 -36.751 1.00 93.25 96 GLN A CA 1
ATOM 715 C C . GLN A 1 96 ? 5.271 -20.633 -35.584 1.00 93.25 96 GLN A C 1
ATOM 717 O O . GLN A 1 96 ? 4.653 -20.637 -34.525 1.00 93.25 96 GLN A O 1
ATOM 722 N N . LEU A 1 97 ? 6.316 -19.824 -35.788 1.00 94.62 97 LEU A N 1
ATOM 723 C CA . LEU A 1 97 ? 6.883 -18.968 -34.741 1.00 94.62 97 LEU A CA 1
ATOM 724 C C . LEU A 1 97 ? 5.855 -17.979 -34.181 1.00 94.62 97 LEU A C 1
ATOM 726 O O . LEU A 1 97 ? 5.802 -17.760 -32.974 1.00 94.62 97 LEU A O 1
ATOM 730 N N . ARG A 1 98 ? 4.999 -17.409 -35.038 1.00 93.50 98 ARG A N 1
ATOM 731 C CA . ARG A 1 98 ? 3.890 -16.564 -34.586 1.00 93.50 98 ARG A CA 1
ATOM 732 C C . ARG A 1 98 ? 2.959 -17.321 -33.634 1.00 93.50 98 ARG A C 1
ATOM 734 O O . ARG A 1 98 ? 2.625 -16.785 -32.584 1.00 93.50 98 ARG A O 1
ATOM 741 N N . ARG A 1 99 ? 2.547 -18.543 -33.986 1.00 94.06 99 ARG A N 1
ATOM 742 C CA . ARG A 1 99 ? 1.648 -19.357 -33.150 1.00 94.06 99 ARG A CA 1
ATOM 743 C C . ARG A 1 99 ? 2.290 -19.729 -31.814 1.00 94.06 99 ARG A C 1
ATOM 745 O O . ARG A 1 99 ? 1.622 -19.622 -30.792 1.00 94.06 99 ARG A O 1
ATOM 752 N N . GLU A 1 100 ? 3.567 -20.105 -31.816 1.00 95.12 100 GLU A N 1
ATOM 753 C CA . GLU A 1 100 ? 4.300 -20.427 -30.584 1.00 95.12 100 GLU A CA 1
ATOM 754 C C . GLU A 1 100 ? 4.453 -19.201 -29.675 1.00 95.12 100 GLU A C 1
ATOM 756 O O . GLU A 1 100 ? 4.244 -19.294 -28.470 1.00 95.12 100 GLU A O 1
ATOM 761 N N . LEU A 1 101 ? 4.735 -18.022 -30.242 1.00 94.56 101 LEU A N 1
ATOM 762 C CA . LEU A 1 101 ? 4.774 -16.768 -29.483 1.00 94.56 101 LEU A CA 1
ATOM 763 C C . LEU A 1 101 ? 3.402 -16.412 -28.903 1.00 94.56 101 LEU A C 1
ATOM 765 O O . LEU A 1 101 ? 3.315 -16.044 -27.736 1.00 94.56 101 LEU A O 1
ATOM 769 N N . GLU A 1 102 ? 2.325 -16.541 -29.681 1.00 93.06 102 GLU A N 1
ATOM 770 C CA . GLU A 1 102 ? 0.959 -16.323 -29.188 1.00 93.06 102 GLU A CA 1
ATOM 771 C C . GLU A 1 102 ? 0.618 -17.289 -28.039 1.00 93.06 102 GLU A C 1
ATOM 773 O O . GLU A 1 102 ? 0.013 -16.874 -27.047 1.00 93.06 102 GLU A O 1
ATOM 778 N N . ALA A 1 103 ? 1.028 -18.557 -28.140 1.00 93.12 103 ALA A N 1
ATOM 779 C CA . ALA A 1 103 ? 0.846 -19.552 -27.087 1.00 93.12 103 ALA A CA 1
ATOM 780 C C . ALA A 1 103 ? 1.676 -19.221 -25.838 1.00 93.12 103 ALA A C 1
ATOM 782 O O . ALA A 1 103 ? 1.142 -19.249 -24.729 1.00 93.12 103 ALA A O 1
ATOM 783 N N . TYR A 1 104 ? 2.944 -18.840 -26.011 1.00 92.19 104 TYR A N 1
ATOM 784 C CA . TYR A 1 104 ? 3.830 -18.423 -24.927 1.00 92.19 104 TYR A CA 1
ATOM 785 C C . TYR A 1 104 ? 3.268 -17.208 -24.187 1.00 92.19 104 TYR A C 1
ATOM 787 O O . TYR A 1 104 ? 3.122 -17.248 -22.967 1.00 92.19 104 TYR A O 1
ATOM 795 N N . LEU A 1 105 ? 2.888 -16.154 -24.917 1.00 91.62 105 LEU A N 1
ATOM 796 C CA . LEU A 1 105 ? 2.313 -14.940 -24.337 1.00 91.62 105 LEU A CA 1
ATOM 797 C C . LEU A 1 105 ? 1.007 -15.240 -23.604 1.00 91.62 105 LEU A C 1
ATOM 799 O O . LEU A 1 105 ? 0.798 -14.740 -22.506 1.00 91.62 105 LEU A O 1
ATOM 803 N N . ARG A 1 106 ? 0.144 -16.092 -24.167 1.00 88.38 106 ARG A N 1
ATOM 804 C CA . ARG A 1 106 ? -1.106 -16.494 -23.510 1.00 88.38 106 ARG A CA 1
ATOM 805 C C . ARG A 1 106 ? -0.863 -17.328 -22.252 1.00 88.38 106 ARG A C 1
ATOM 807 O O . ARG A 1 106 ? -1.578 -17.145 -21.276 1.00 88.38 106 ARG A O 1
ATOM 814 N N . GLY A 1 107 ? 0.119 -18.228 -22.273 1.00 86.12 107 GLY A N 1
ATOM 815 C CA . GLY A 1 107 ? 0.476 -19.068 -21.128 1.00 86.12 107 GLY A CA 1
ATOM 816 C C . GLY A 1 107 ? 1.135 -18.295 -19.982 1.00 86.12 107 GLY A C 1
ATOM 817 O O . GLY A 1 107 ? 0.992 -18.686 -18.829 1.00 86.12 107 GLY A O 1
ATOM 818 N N . HIS A 1 108 ? 1.814 -17.187 -20.294 1.00 84.88 108 HIS A N 1
ATOM 819 C CA . HIS A 1 108 ? 2.486 -16.324 -19.315 1.00 84.88 108 HIS A CA 1
ATOM 820 C C . HIS A 1 108 ? 1.722 -15.031 -19.012 1.00 84.88 108 HIS A C 1
ATOM 822 O O . HIS A 1 108 ? 2.168 -14.236 -18.181 1.00 84.88 108 HIS A O 1
ATOM 828 N N . ALA A 1 109 ? 0.573 -14.808 -19.656 1.00 80.19 109 ALA A N 1
ATOM 829 C CA . ALA A 1 109 ? -0.340 -13.746 -19.274 1.00 80.19 109 ALA A CA 1
ATOM 830 C C . ALA A 1 109 ? -0.716 -13.971 -17.808 1.00 80.19 109 ALA A C 1
ATOM 832 O O . ALA A 1 109 ? -1.179 -15.051 -17.429 1.00 80.19 109 ALA A O 1
ATOM 833 N N . ARG A 1 110 ? -0.454 -12.973 -16.957 1.00 67.31 110 ARG A N 1
ATOM 834 C CA . ARG A 1 110 ? -0.721 -13.091 -15.522 1.00 67.31 110 ARG A CA 1
ATOM 835 C C . ARG A 1 110 ? -2.199 -13.434 -15.348 1.00 67.31 110 ARG A C 1
ATOM 837 O O . ARG A 1 110 ? -3.063 -12.719 -15.849 1.00 67.31 110 ARG A O 1
ATOM 844 N N . ALA A 1 111 ? -2.487 -14.494 -14.594 1.00 54.47 111 ALA A N 1
ATOM 845 C CA . ALA A 1 111 ? -3.838 -15.018 -14.359 1.00 54.47 111 ALA A CA 1
ATOM 846 C C . ALA A 1 111 ? -4.838 -14.004 -13.746 1.00 54.47 111 ALA A C 1
ATOM 848 O O . ALA A 1 111 ? -6.011 -14.323 -13.578 1.00 54.47 111 ALA A O 1
ATOM 849 N N . GLY A 1 112 ? -4.395 -12.787 -13.414 1.00 51.59 112 GLY A N 1
ATOM 850 C CA . GLY A 1 112 ? -5.233 -11.683 -12.946 1.00 51.59 112 GLY A CA 1
ATOM 851 C C . GLY A 1 112 ? -5.801 -10.776 -14.045 1.00 51.59 112 GLY A C 1
ATOM 852 O O . GLY A 1 112 ? -6.683 -9.981 -13.749 1.00 51.59 112 GLY A O 1
ATOM 853 N N . GLU A 1 113 ? -5.349 -10.882 -15.300 1.00 52.84 113 GLU A N 1
ATOM 854 C CA . GLU A 1 113 ? -5.799 -9.991 -16.390 1.00 52.84 113 GLU A CA 1
ATOM 855 C C . GLU A 1 113 ? -7.043 -10.497 -17.136 1.00 52.84 113 GLU A C 1
ATOM 857 O O . GLU A 1 113 ? -7.576 -9.845 -18.033 1.00 52.84 113 GLU A O 1
ATOM 862 N N . GLY A 1 114 ? -7.572 -11.648 -16.731 1.00 55.97 114 GLY A N 1
ATOM 863 C CA . GLY A 1 114 ? -8.818 -12.150 -17.270 1.00 55.97 114 GLY A CA 1
ATOM 864 C C . GLY A 1 114 ? -9.332 -13.360 -16.514 1.00 55.97 114 GLY A C 1
ATOM 865 O O . GLY A 1 114 ? -8.705 -14.412 -16.522 1.00 55.97 114 GLY A O 1
ATOM 866 N N . ARG A 1 115 ? -10.568 -13.224 -16.017 1.00 56.59 115 ARG A N 1
ATOM 867 C CA . ARG A 1 115 ? -11.505 -14.325 -15.733 1.00 56.59 115 ARG A CA 1
ATOM 868 C C . ARG A 1 115 ? -11.304 -15.077 -14.413 1.00 56.59 115 ARG A C 1
ATOM 870 O O . ARG A 1 115 ? -11.087 -16.278 -14.413 1.00 56.59 115 ARG A O 1
ATOM 877 N N . ASN A 1 116 ? -11.499 -14.389 -13.291 1.00 59.03 116 ASN A N 1
ATOM 878 C CA . ASN A 1 116 ? -12.494 -14.773 -12.274 1.00 59.03 116 ASN A CA 1
ATOM 879 C C . ASN A 1 116 ? -12.382 -13.807 -11.100 1.00 59.03 116 ASN A C 1
ATOM 881 O O . ASN A 1 116 ? -11.658 -14.034 -10.136 1.00 59.03 116 ASN A O 1
ATOM 885 N N . CYS A 1 117 ? -13.133 -12.715 -11.168 1.00 65.06 117 CYS A N 1
ATOM 886 C CA . CYS A 1 117 ? -13.212 -11.770 -10.061 1.00 65.06 117 CYS A CA 1
ATOM 887 C C . CYS A 1 117 ? -14.208 -12.210 -8.977 1.00 65.06 117 CYS A C 1
ATOM 889 O O . CYS A 1 117 ? -14.622 -11.435 -8.129 1.00 65.06 117 CYS A O 1
ATOM 891 N N . SER A 1 118 ? -14.523 -13.506 -8.949 1.00 60.16 118 SER A N 1
ATOM 892 C CA . SER A 1 118 ? -15.248 -14.208 -7.889 1.00 60.16 118 SER A CA 1
ATOM 893 C C . SER A 1 118 ? -14.435 -14.359 -6.592 1.00 60.16 118 SER A C 1
ATOM 895 O O . SER A 1 118 ? -14.761 -15.199 -5.751 1.00 60.16 118 SER A O 1
ATOM 897 N N . GLY A 1 119 ? -13.342 -13.605 -6.445 1.00 63.38 119 GLY A N 1
ATOM 898 C CA . GLY A 1 119 ? -12.508 -13.613 -5.253 1.00 63.38 119 GLY A CA 1
ATOM 899 C C . GLY A 1 119 ? -13.295 -13.098 -4.053 1.00 63.38 119 GLY A C 1
ATOM 900 O O . GLY A 1 119 ? -13.972 -12.075 -4.128 1.00 63.38 119 GLY A O 1
ATOM 901 N N . ARG A 1 120 ? -13.218 -13.814 -2.928 1.00 72.62 120 ARG A N 1
ATOM 902 C CA . ARG A 1 120 ? -13.747 -13.310 -1.659 1.00 72.62 120 ARG A CA 1
ATOM 903 C C . ARG A 1 120 ? -12.954 -12.065 -1.277 1.00 72.62 120 ARG A C 1
ATOM 905 O O . ARG A 1 120 ? -11.735 -12.134 -1.136 1.00 72.62 120 ARG A O 1
ATOM 912 N N . CYS A 1 121 ? -13.651 -10.951 -1.100 1.00 78.38 121 CYS A N 1
ATOM 913 C CA . CYS A 1 121 ? -13.060 -9.754 -0.529 1.00 78.38 121 CYS A CA 1
ATOM 914 C C . CYS A 1 121 ? -12.575 -10.027 0.904 1.00 78.38 121 CYS A C 1
ATOM 916 O O . CYS A 1 121 ? -13.134 -10.866 1.618 1.00 78.38 121 CYS A O 1
ATOM 918 N N . GLY A 1 122 ? -11.498 -9.348 1.308 1.00 75.62 122 GLY A N 1
ATOM 919 C CA . GLY A 1 122 ? -10.951 -9.453 2.662 1.00 75.62 122 GLY A CA 1
ATOM 920 C C . GLY A 1 122 ? -11.981 -9.054 3.726 1.00 75.62 122 GLY A C 1
ATOM 921 O O . GLY A 1 122 ? -12.974 -8.387 3.426 1.00 75.62 122 GLY A O 1
ATOM 922 N N . ARG A 1 123 ? -11.762 -9.460 4.984 1.00 72.88 123 ARG A N 1
ATOM 923 C CA . ARG A 1 123 ? -12.690 -9.165 6.094 1.00 72.88 123 ARG A CA 1
ATOM 924 C C . ARG A 1 123 ? -13.023 -7.669 6.151 1.00 72.88 123 ARG A C 1
ATOM 926 O O . ARG A 1 123 ? -12.122 -6.841 6.120 1.00 72.88 123 ARG A O 1
ATOM 933 N N . GLY A 1 124 ? -14.314 -7.350 6.244 1.00 74.12 124 GLY A N 1
ATOM 934 C CA . GLY A 1 124 ? -14.814 -5.970 6.301 1.00 74.12 124 GLY A CA 1
ATOM 935 C C . GLY A 1 124 ? -14.986 -5.282 4.941 1.00 74.12 124 GLY A C 1
ATOM 936 O O . GLY A 1 124 ? -15.566 -4.203 4.884 1.00 74.12 124 GLY A O 1
ATOM 937 N N . SER A 1 125 ? -14.553 -5.912 3.846 1.00 83.75 125 SER A N 1
ATOM 938 C CA . SER A 1 125 ? -14.760 -5.409 2.485 1.00 83.75 125 SER A CA 1
ATOM 939 C C . SER A 1 125 ? -15.766 -6.262 1.714 1.00 83.75 125 SER A C 1
ATOM 941 O O . SER A 1 125 ? -15.883 -7.469 1.930 1.00 83.75 125 SER A O 1
ATOM 943 N N . ALA A 1 126 ? -16.502 -5.626 0.810 1.00 82.31 126 ALA A N 1
ATOM 944 C CA . ALA A 1 126 ? -17.494 -6.261 -0.046 1.00 82.31 126 ALA A CA 1
ATOM 945 C C . ALA A 1 126 ? -17.149 -6.021 -1.524 1.00 82.31 126 ALA A C 1
ATOM 947 O O . ALA A 1 126 ? -16.500 -5.020 -1.835 1.00 82.31 126 ALA A O 1
ATOM 948 N N . PRO A 1 127 ? -17.577 -6.901 -2.445 1.00 83.19 127 PRO A N 1
ATOM 949 C CA . PRO A 1 127 ? -17.401 -6.671 -3.875 1.00 83.19 127 PRO A CA 1
ATOM 950 C C . PRO A 1 127 ? -18.023 -5.340 -4.303 1.00 83.19 127 PRO A C 1
ATOM 952 O O . PRO A 1 127 ? -19.131 -5.003 -3.879 1.00 83.19 127 PRO A O 1
ATOM 955 N N . ASP A 1 128 ? -17.323 -4.583 -5.144 1.00 79.56 128 ASP A N 1
ATOM 956 C CA . ASP A 1 128 ? -17.867 -3.350 -5.703 1.00 79.56 128 ASP A CA 1
ATOM 957 C C . ASP A 1 128 ? -18.889 -3.685 -6.810 1.00 79.56 128 ASP A C 1
ATOM 959 O O . ASP A 1 128 ? -18.517 -4.256 -7.839 1.00 79.56 128 ASP A O 1
ATOM 963 N N . PRO A 1 129 ? -20.173 -3.299 -6.669 1.00 77.44 129 PRO A N 1
ATOM 964 C CA . PRO A 1 129 ? -21.184 -3.551 -7.697 1.00 77.44 129 PRO A CA 1
ATOM 965 C C . PRO A 1 129 ? -20.896 -2.835 -9.029 1.00 77.44 129 PRO A C 1
ATOM 967 O O . PRO A 1 129 ? -21.476 -3.196 -10.050 1.00 77.44 129 PRO A O 1
ATOM 970 N N . ARG A 1 130 ? -20.026 -1.816 -9.038 1.00 80.00 130 ARG A N 1
ATOM 971 C CA . ARG A 1 130 ? -19.627 -1.057 -10.234 1.00 80.00 130 ARG A CA 1
ATOM 972 C C . ARG A 1 130 ? -18.329 -1.566 -10.859 1.00 80.00 130 ARG A C 1
ATOM 974 O O . ARG A 1 130 ? -18.052 -1.237 -12.009 1.00 80.00 130 ARG A O 1
ATOM 981 N N . GLN A 1 131 ? -17.528 -2.328 -10.115 1.00 77.25 131 GLN A N 1
ATOM 982 C CA . GLN A 1 131 ? -16.220 -2.814 -10.548 1.00 77.25 131 GLN A CA 1
ATOM 983 C C . GLN A 1 131 ? -16.052 -4.284 -10.139 1.00 77.25 131 GLN A C 1
ATOM 985 O O . GLN A 1 131 ? -15.666 -4.562 -9.005 1.00 77.25 131 GLN A O 1
ATOM 990 N N . PRO A 1 132 ? -16.278 -5.238 -11.064 1.00 71.00 132 PRO A N 1
ATOM 991 C CA . PRO A 1 132 ? -16.334 -6.669 -10.751 1.00 71.00 132 PRO A CA 1
ATOM 992 C C . PRO A 1 132 ? -15.099 -7.245 -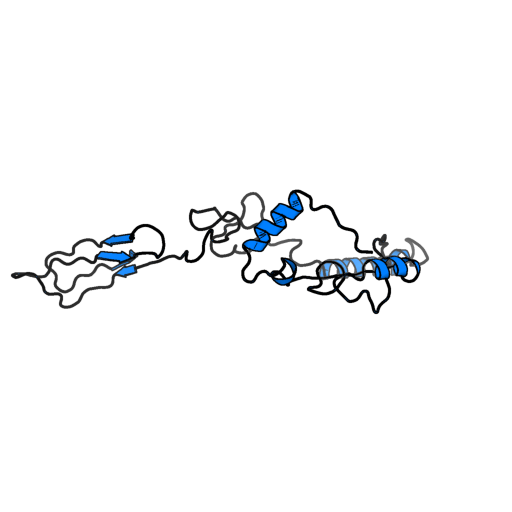10.046 1.00 71.00 132 PRO A C 1
ATOM 994 O O . PRO A 1 132 ? -15.209 -8.289 -9.419 1.00 71.00 132 PRO A O 1
ATOM 997 N N . CYS A 1 133 ? -13.938 -6.591 -10.161 1.00 77.06 133 CYS A N 1
ATOM 998 C CA . CYS A 1 133 ? -12.645 -7.026 -9.619 1.00 77.06 133 CYS A CA 1
ATOM 999 C C . CYS A 1 133 ? -12.120 -6.134 -8.494 1.00 77.06 133 CYS A C 1
ATOM 1001 O O . CYS A 1 133 ? -10.938 -6.195 -8.163 1.00 77.06 133 CYS A O 1
ATOM 1003 N N . SER A 1 134 ? -12.983 -5.293 -7.933 1.00 81.44 134 SER A N 1
ATOM 1004 C CA . SER A 1 134 ? -12.638 -4.382 -6.853 1.00 81.44 134 SER A CA 1
ATOM 1005 C C . SER A 1 134 ? -13.386 -4.757 -5.582 1.00 81.44 134 SER A C 1
ATOM 1007 O O . SER A 1 134 ? -14.538 -5.194 -5.617 1.00 81.44 134 SER A O 1
ATOM 1009 N N . CYS A 1 135 ? -12.720 -4.559 -4.451 1.00 83.56 135 CYS A N 1
ATOM 1010 C CA . CYS A 1 135 ? -13.320 -4.665 -3.134 1.00 83.56 135 CYS A CA 1
ATOM 1011 C C . CYS A 1 135 ? -13.449 -3.265 -2.549 1.00 83.56 135 CYS A C 1
ATOM 1013 O O . CYS A 1 135 ? -12.501 -2.481 -2.557 1.00 83.56 135 CYS A O 1
ATOM 1015 N N . ARG A 1 136 ? -14.625 -2.964 -2.009 1.00 84.81 136 ARG A N 1
ATOM 1016 C CA . ARG A 1 136 ? -14.918 -1.704 -1.342 1.00 84.81 136 ARG A CA 1
ATOM 1017 C C . ARG A 1 136 ? -15.104 -1.929 0.152 1.00 84.81 136 ARG A C 1
ATOM 1019 O O . ARG A 1 136 ? -15.830 -2.834 0.561 1.00 84.81 136 ARG A O 1
ATOM 1026 N N . CYS A 1 137 ? -14.514 -1.047 0.955 1.00 85.88 137 CYS A N 1
ATOM 1027 C CA . CYS A 1 137 ? -14.869 -0.888 2.360 1.00 85.88 137 CYS A CA 1
ATOM 1028 C C . CYS A 1 137 ? -15.964 0.171 2.511 1.00 85.88 137 CYS A C 1
ATOM 1030 O O . CYS A 1 137 ? -15.762 1.321 2.101 1.00 85.88 137 CYS A O 1
ATOM 1032 N N . PRO A 1 138 ? -17.124 -0.157 3.094 1.00 84.00 138 PRO A N 1
ATOM 1033 C CA . PRO A 1 138 ? -18.022 0.856 3.626 1.00 84.00 138 PRO A CA 1
ATOM 1034 C C . PRO A 1 138 ? -17.326 1.563 4.804 1.00 84.00 138 PRO A C 1
ATOM 1036 O O . PRO A 1 138 ? -16.956 0.887 5.762 1.00 84.00 138 PRO A O 1
ATOM 1039 N N . PRO A 1 139 ? -17.115 2.892 4.757 1.00 85.38 139 PRO A N 1
ATOM 1040 C CA . PRO A 1 139 ? -16.481 3.596 5.864 1.00 85.38 139 PRO A CA 1
ATOM 1041 C C . PRO A 1 139 ? -17.397 3.579 7.092 1.00 85.38 139 PRO A C 1
ATOM 1043 O O . PRO A 1 139 ? -18.589 3.874 6.984 1.00 85.38 139 PRO A O 1
ATOM 1046 N N . THR A 1 140 ? -16.825 3.287 8.255 1.00 85.00 140 THR A N 1
ATOM 1047 C CA . THR A 1 140 ? -17.490 3.378 9.561 1.00 85.00 140 THR A CA 1
ATOM 1048 C C . THR A 1 140 ? -16.842 4.483 10.402 1.00 85.00 140 THR A C 1
ATOM 1050 O O . THR A 1 140 ? -15.994 5.251 9.922 1.00 85.00 140 THR A O 1
ATOM 1053 N N . GLN A 1 141 ? -17.252 4.608 11.666 1.00 83.75 141 GLN A N 1
ATOM 1054 C CA . GLN A 1 141 ? -16.612 5.526 12.607 1.00 83.75 141 GLN A CA 1
ATOM 1055 C C . GLN A 1 141 ? -15.182 5.078 12.960 1.00 83.75 141 GLN A C 1
ATOM 1057 O O . GLN A 1 141 ? -14.329 5.911 13.261 1.00 83.75 141 GLN A O 1
ATOM 1062 N N . GLU A 1 142 ? -14.904 3.780 12.876 1.00 84.62 142 GLU A N 1
ATOM 1063 C CA . GLU A 1 142 ? -13.652 3.137 13.276 1.00 84.62 142 GLU A CA 1
ATOM 1064 C C . GLU A 1 142 ? -12.714 2.908 12.086 1.00 84.62 142 GLU A C 1
ATOM 1066 O O . GLU A 1 142 ? -11.494 2.961 12.244 1.00 84.62 142 GLU A O 1
ATOM 1071 N N . VAL A 1 143 ? -13.270 2.676 10.893 1.00 87.38 143 VAL A N 1
ATOM 1072 C CA . VAL A 1 143 ? -12.538 2.278 9.682 1.00 87.38 143 VAL A CA 1
ATOM 1073 C C . VAL A 1 143 ? -12.840 3.238 8.529 1.00 87.38 143 VAL A C 1
ATOM 1075 O O . VAL A 1 143 ? -13.970 3.691 8.349 1.00 87.38 143 VAL A O 1
ATOM 1078 N N . ASP A 1 144 ? -11.829 3.598 7.743 1.00 87.19 144 ASP A N 1
ATOM 1079 C CA . ASP A 1 144 ? -11.992 4.457 6.570 1.00 87.19 144 ASP A CA 1
ATOM 1080 C C . ASP A 1 144 ? -12.398 3.683 5.294 1.00 87.19 144 ASP A C 1
ATOM 1082 O O . ASP A 1 144 ? -12.636 2.476 5.299 1.00 87.19 144 ASP A O 1
ATOM 1086 N N . GLY A 1 145 ? -12.510 4.394 4.167 1.00 84.75 145 GLY A N 1
ATOM 1087 C CA . GLY A 1 145 ? -12.915 3.798 2.887 1.00 84.75 145 GLY A CA 1
ATOM 1088 C C . GLY A 1 145 ? -11.892 2.836 2.265 1.00 84.75 145 GLY A C 1
ATOM 1089 O O . GLY A 1 145 ? -12.225 2.166 1.289 1.00 84.75 145 GLY A O 1
ATOM 1090 N N . LEU A 1 146 ? -10.675 2.757 2.813 1.00 83.06 146 LEU A N 1
ATOM 1091 C CA . LEU A 1 146 ? -9.593 1.868 2.379 1.00 83.06 146 LEU A CA 1
ATOM 1092 C C . LEU A 1 146 ? -9.434 0.652 3.303 1.00 83.06 146 LEU A C 1
ATOM 1094 O O . LEU A 1 146 ? -8.463 -0.089 3.180 1.00 83.06 146 LEU A O 1
ATOM 1098 N N . CYS A 1 147 ? -10.388 0.432 4.212 1.00 85.56 147 CYS A N 1
ATOM 1099 C CA . CYS A 1 147 ? -10.295 -0.566 5.274 1.00 85.56 147 CYS A CA 1
ATOM 1100 C C . CYS A 1 147 ? -9.168 -0.304 6.289 1.00 85.56 147 CYS A C 1
ATOM 1102 O O . CYS A 1 147 ? -8.737 -1.228 6.981 1.00 85.56 147 CYS A O 1
ATOM 1104 N N . CYS A 1 148 ? -8.707 0.942 6.420 1.00 87.06 148 CYS A N 1
ATOM 1105 C CA . CYS A 1 148 ? -7.699 1.314 7.405 1.00 87.06 148 CYS A CA 1
ATOM 1106 C C . CYS A 1 148 ? -8.374 1.824 8.691 1.00 87.06 148 CYS A C 1
ATOM 1108 O O . CYS A 1 148 ? -9.258 2.685 8.625 1.00 87.06 148 CYS A O 1
ATOM 1110 N N . PRO A 1 149 ? -7.973 1.341 9.882 1.00 88.62 149 PRO A N 1
ATOM 1111 C CA . PRO A 1 149 ? -8.440 1.906 11.142 1.00 88.62 149 PRO A CA 1
ATOM 1112 C C . PRO A 1 149 ? -8.090 3.395 11.240 1.00 88.62 149 PRO A C 1
ATOM 1114 O O . PRO A 1 149 ? -6.949 3.794 11.010 1.00 88.62 149 PRO A O 1
ATOM 1117 N N . ARG A 1 150 ? -9.050 4.227 11.647 1.00 87.69 150 ARG A N 1
ATOM 1118 C CA . ARG A 1 150 ? -8.870 5.684 11.797 1.00 87.69 150 ARG A CA 1
ATOM 1119 C C . ARG A 1 150 ? -8.004 6.075 12.995 1.00 87.69 150 ARG A C 1
ATOM 1121 O O . ARG A 1 150 ? -7.604 7.228 13.126 1.00 87.69 150 ARG A O 1
ATOM 1128 N N . GLY A 1 151 ? -7.741 5.130 13.889 1.00 85.06 151 GLY A N 1
ATOM 1129 C CA . GLY A 1 151 ? -6.952 5.334 15.093 1.00 85.06 151 GLY A CA 1
ATOM 1130 C C . GLY A 1 151 ? -6.336 4.035 15.588 1.00 85.06 151 GLY A C 1
ATOM 1131 O O . GLY A 1 151 ? -6.683 2.940 15.145 1.00 85.06 151 GLY A O 1
ATOM 1132 N N . LYS A 1 152 ? -5.402 4.160 16.526 1.00 83.94 152 LYS A N 1
ATOM 1133 C CA . LYS A 1 152 ? -4.839 3.009 17.235 1.00 83.94 152 LYS A CA 1
ATOM 1134 C C . LYS A 1 152 ? -5.790 2.590 18.356 1.00 83.94 152 LYS A C 1
ATOM 1136 O O . LYS A 1 152 ? -6.442 3.442 18.950 1.00 83.94 152 LYS A O 1
ATOM 1141 N N . GLY A 1 153 ? -5.823 1.297 18.665 1.00 80.56 153 GLY A N 1
ATOM 1142 C CA . GLY A 1 153 ? -6.600 0.766 19.791 1.00 80.56 153 GLY A CA 1
ATOM 1143 C C . GLY A 1 153 ? -8.084 0.523 19.506 1.00 80.56 153 GLY A C 1
ATOM 1144 O O . GLY A 1 153 ? -8.810 0.180 20.431 1.00 80.56 153 GLY A O 1
ATOM 1145 N N . TRP A 1 154 ? -8.536 0.661 18.255 1.00 82.88 154 TRP A N 1
ATOM 1146 C CA . TRP A 1 154 ? -9.868 0.201 17.860 1.00 82.88 154 TRP A CA 1
ATOM 1147 C C . TRP A 1 154 ? -9.933 -1.327 17.843 1.00 82.88 154 TRP A C 1
ATOM 1149 O O . TRP A 1 154 ? -9.024 -1.990 17.340 1.00 82.88 154 TRP A O 1
ATOM 1159 N N . GLY A 1 155 ? -11.029 -1.872 18.361 1.00 80.62 155 GLY A N 1
ATOM 1160 C CA . GLY A 1 155 ? -11.298 -3.303 18.383 1.00 80.62 155 GLY A CA 1
ATOM 1161 C C . GLY A 1 155 ? -12.750 -3.590 18.749 1.00 80.62 155 GLY A C 1
ATOM 1162 O O . GLY A 1 155 ? -13.432 -2.739 19.318 1.00 80.62 155 GLY A O 1
ATOM 1163 N N . LEU A 1 156 ? -13.209 -4.791 18.406 1.00 84.44 156 LEU A N 1
ATOM 1164 C CA . LEU A 1 156 ? -14.507 -5.304 18.829 1.00 84.44 156 LEU A CA 1
ATOM 1165 C C . LEU A 1 156 ? -14.354 -5.941 20.218 1.00 84.44 156 LEU A C 1
ATOM 1167 O O . LEU A 1 156 ? -13.551 -6.861 20.381 1.00 84.44 156 LEU A O 1
ATOM 1171 N N . LEU A 1 157 ? -15.104 -5.440 21.200 1.00 87.50 157 LEU A N 1
ATOM 1172 C CA . LEU A 1 157 ? -15.216 -6.027 22.533 1.00 87.50 157 LEU A CA 1
ATOM 1173 C C . LEU A 1 157 ? -16.586 -6.695 22.648 1.00 87.50 157 LEU A C 1
ATOM 1175 O O . LEU A 1 157 ? -17.594 -6.000 22.650 1.00 87.50 157 LEU A O 1
ATOM 1179 N N . GLU A 1 158 ? -16.600 -8.020 22.757 1.00 92.06 158 GLU A N 1
ATOM 1180 C CA . GLU A 1 158 ? -17.804 -8.817 23.009 1.00 92.06 158 GLU A CA 1
ATOM 1181 C C . GLU A 1 158 ? -17.696 -9.455 24.396 1.00 92.06 158 GLU A C 1
ATOM 1183 O O . GLU A 1 158 ? -16.716 -10.144 24.696 1.00 92.06 158 GLU A O 1
ATOM 1188 N N . VAL A 1 159 ? -18.694 -9.239 25.253 1.00 93.56 159 VAL A N 1
ATOM 1189 C CA . VAL A 1 159 ? -18.736 -9.810 26.605 1.00 93.56 159 VAL A CA 1
ATOM 1190 C C . VAL A 1 159 ? -19.815 -10.881 26.655 1.00 93.56 159 VAL A C 1
ATOM 1192 O O . VAL A 1 159 ? -21.001 -10.590 26.757 1.00 93.56 159 VAL A O 1
ATOM 1195 N N . THR A 1 160 ? -19.411 -12.150 26.607 1.00 95.25 160 THR A N 1
ATOM 1196 C CA . THR A 1 160 ? -20.356 -13.268 26.738 1.00 95.25 160 THR A CA 1
ATOM 1197 C C . THR A 1 160 ? -20.652 -13.537 28.211 1.00 95.25 160 THR A C 1
ATOM 1199 O O . THR A 1 160 ? -19.749 -13.856 28.986 1.00 95.25 160 THR A O 1
ATOM 1202 N N . VAL A 1 161 ? -21.920 -13.425 28.603 1.00 94.94 161 VAL A N 1
ATOM 1203 C CA . VAL A 1 161 ? -22.377 -13.655 29.976 1.00 94.94 161 VAL A CA 1
ATOM 1204 C C . VAL A 1 161 ? -22.885 -15.090 30.113 1.00 94.94 161 VAL A C 1
ATOM 1206 O O . VAL A 1 161 ? -23.973 -15.439 29.648 1.00 94.94 161 VAL A O 1
ATOM 1209 N N . GLY A 1 162 ? -22.068 -15.926 30.755 1.00 93.25 162 GLY A N 1
ATOM 1210 C CA . GLY A 1 162 ? -22.409 -17.306 31.103 1.00 93.25 162 GLY A CA 1
ATOM 1211 C C . GLY A 1 162 ? -23.347 -17.416 32.314 1.00 93.25 162 GLY A C 1
ATOM 1212 O O . GLY A 1 162 ? -23.691 -16.403 32.918 1.00 93.25 162 GLY A O 1
ATOM 1213 N N . PRO A 1 163 ? -23.766 -18.637 32.681 1.00 93.81 163 PRO A N 1
ATOM 1214 C CA . PRO A 1 163 ? -24.670 -18.865 33.806 1.00 93.81 163 PRO A CA 1
ATOM 1215 C C . PRO A 1 163 ? -23.998 -18.602 35.162 1.00 93.81 163 PRO A C 1
ATOM 1217 O O . PRO A 1 163 ? -22.807 -18.865 35.345 1.00 93.81 163 PRO A O 1
ATOM 1220 N N . GLY A 1 164 ? -24.784 -18.127 36.127 1.00 91.75 164 GLY A N 1
ATOM 1221 C CA . GLY A 1 164 ? -24.414 -18.074 37.540 1.00 91.75 164 GLY A CA 1
ATOM 1222 C C . GLY A 1 164 ? -24.714 -19.402 38.235 1.00 91.75 164 GLY A C 1
ATOM 1223 O O . GLY A 1 164 ? -25.628 -20.122 37.837 1.00 91.75 164 GLY A O 1
ATOM 1224 N N . ARG A 1 165 ? -23.946 -19.736 39.277 1.00 93.44 165 ARG A N 1
ATOM 1225 C CA . ARG A 1 165 ? -24.181 -20.924 40.107 1.00 93.44 165 ARG A CA 1
ATOM 1226 C C . ARG A 1 165 ? -24.129 -20.567 41.578 1.00 93.44 165 ARG A C 1
ATOM 1228 O O . ARG A 1 165 ? -23.227 -19.834 41.978 1.00 93.44 165 ARG A O 1
ATOM 1235 N N . ASP A 1 166 ? -25.080 -21.103 42.335 1.00 91.81 166 ASP A N 1
ATOM 1236 C CA . ASP A 1 166 ? -25.180 -20.968 43.790 1.00 91.81 166 ASP A CA 1
ATOM 1237 C C . ASP A 1 166 ? -25.017 -19.516 44.292 1.00 91.81 166 ASP A C 1
ATOM 1239 O O . ASP A 1 166 ? -24.361 -19.249 45.299 1.00 91.81 166 ASP A O 1
ATOM 1243 N N . LEU A 1 167 ? -25.609 -18.556 43.570 1.00 90.19 167 LEU A N 1
ATOM 1244 C CA . LEU A 1 167 ? -25.632 -17.149 43.963 1.00 90.19 167 LEU A CA 1
ATOM 1245 C C . LEU A 1 167 ? -26.553 -16.951 45.167 1.00 90.19 167 LEU A C 1
ATOM 1247 O O . LEU A 1 167 ? -27.642 -17.521 45.229 1.00 90.19 167 LEU A O 1
ATOM 1251 N N . TRP A 1 168 ? -26.116 -16.116 46.107 1.00 83.25 168 TRP A N 1
ATOM 1252 C CA . TRP A 1 168 ? -26.867 -15.804 47.317 1.00 83.25 168 TRP A CA 1
ATOM 1253 C C . TRP A 1 168 ? -26.709 -14.326 47.679 1.00 83.25 168 TRP A C 1
ATOM 1255 O O . TRP A 1 168 ? -25.607 -13.780 47.590 1.00 83.25 168 TRP A O 1
ATOM 1265 N N . GLY A 1 169 ? -27.799 -13.681 48.090 1.00 77.94 169 GLY A N 1
ATOM 1266 C CA . GLY A 1 169 ? -27.798 -12.263 48.461 1.00 77.94 169 GLY A CA 1
ATOM 1267 C C . GLY A 1 169 ? -29.094 -11.783 49.111 1.00 77.94 169 GLY A C 1
ATOM 1268 O O . GLY A 1 169 ? -29.041 -10.927 49.993 1.00 77.94 169 GLY A O 1
ATOM 1269 N N . ASP A 1 170 ? -30.235 -12.366 48.738 1.00 81.31 170 ASP A N 1
ATOM 1270 C CA . ASP A 1 170 ? -31.536 -11.985 49.290 1.00 81.31 170 ASP A CA 1
ATOM 1271 C C . ASP A 1 170 ? -31.821 -12.693 50.625 1.00 81.31 170 ASP A C 1
ATOM 1273 O O . ASP A 1 170 ? -31.583 -13.890 50.792 1.00 81.31 170 ASP A O 1
ATOM 1277 N N . TYR A 1 171 ? -32.349 -11.945 51.603 1.00 77.38 171 TYR A N 1
ATOM 1278 C CA . TYR A 1 171 ? -32.607 -12.444 52.964 1.00 77.38 171 TYR A CA 1
ATOM 1279 C C . TYR A 1 171 ? -33.694 -13.531 53.033 1.00 77.38 171 TYR A C 1
ATOM 1281 O O . TYR A 1 171 ? -33.784 -14.248 54.031 1.00 77.38 171 TYR A O 1
ATOM 1289 N N . ALA A 1 172 ? -34.527 -13.652 51.999 1.00 78.94 172 ALA A N 1
ATOM 1290 C CA . ALA A 1 172 ? -35.534 -14.693 51.855 1.00 78.94 172 ALA A CA 1
ATOM 1291 C C . ALA A 1 172 ? -35.780 -14.976 50.365 1.00 78.94 172 ALA A C 1
ATOM 1293 O O . ALA A 1 172 ? -35.914 -14.040 49.583 1.00 78.94 172 ALA A O 1
ATOM 1294 N N . GLY A 1 173 ? -35.900 -16.256 49.997 1.00 82.56 173 GLY A N 1
ATOM 1295 C CA . GLY A 1 173 ? -36.100 -16.685 48.608 1.00 82.56 173 GLY A CA 1
ATOM 1296 C C . GLY A 1 173 ? -34.801 -16.990 47.858 1.00 82.56 173 GLY A C 1
ATOM 1297 O O . GLY A 1 173 ? -33.732 -17.130 48.453 1.00 82.56 173 GLY A O 1
ATOM 1298 N N . GLY A 1 174 ? -34.928 -17.180 46.548 1.00 85.62 174 GLY A N 1
ATOM 1299 C CA . GLY A 1 174 ? -33.815 -17.207 45.607 1.00 85.62 174 GLY A CA 1
ATOM 1300 C C . GLY A 1 174 ? -33.399 -15.793 45.204 1.00 85.62 174 GLY A C 1
ATOM 1301 O O . GLY A 1 174 ? -34.161 -14.849 45.367 1.00 85.62 174 GLY A O 1
ATOM 1302 N N . THR A 1 175 ? -32.194 -15.667 44.662 1.00 89.38 175 THR A N 1
ATOM 1303 C CA . THR A 1 175 ? -31.578 -14.372 44.352 1.00 89.38 175 THR A CA 1
ATOM 1304 C C . THR A 1 175 ? -32.150 -13.739 43.078 1.00 89.38 175 THR A C 1
ATOM 1306 O O . THR A 1 175 ? -32.267 -14.415 42.054 1.00 89.38 175 THR A O 1
ATOM 1309 N N . ASP A 1 176 ? -32.422 -12.433 43.109 1.00 91.56 176 ASP A N 1
ATOM 1310 C CA . ASP A 1 176 ? -32.737 -11.611 41.932 1.00 91.56 176 ASP A CA 1
ATOM 1311 C C . ASP A 1 176 ? -31.448 -11.072 41.272 1.00 91.56 176 ASP A C 1
ATOM 1313 O O . ASP A 1 176 ? -30.935 -10.001 41.609 1.00 91.56 176 ASP A O 1
ATOM 1317 N N . ALA A 1 177 ? -30.884 -11.813 40.314 1.00 92.25 177 ALA A N 1
ATOM 1318 C CA . ALA A 1 177 ? -29.541 -11.545 39.789 1.00 92.25 177 ALA A CA 1
ATOM 1319 C C . ALA A 1 177 ? -29.525 -10.880 38.400 1.00 92.25 177 ALA A C 1
ATOM 1321 O O . ALA A 1 177 ? -30.308 -11.207 37.508 1.00 92.25 177 ALA A O 1
ATOM 1322 N N . TYR A 1 178 ? -28.542 -10.005 38.172 1.00 93.75 178 TYR A N 1
ATOM 1323 C CA . TYR A 1 178 ? -28.195 -9.459 36.856 1.00 93.75 178 TYR A CA 1
ATOM 1324 C C . TYR A 1 178 ? -26.692 -9.173 36.769 1.00 93.75 178 TYR A C 1
ATOM 1326 O O . TYR A 1 178 ? -26.014 -9.028 37.787 1.00 93.75 178 TYR A O 1
ATOM 1334 N N . VAL A 1 179 ? -26.164 -9.055 35.551 1.00 94.81 179 VAL A N 1
ATOM 1335 C CA . VAL A 1 179 ? -24.757 -8.724 35.304 1.00 94.81 179 VAL A CA 1
ATOM 1336 C C . VAL A 1 179 ? -24.670 -7.344 34.673 1.00 94.81 179 VAL A C 1
ATOM 1338 O O . VAL A 1 179 ? -25.377 -7.041 33.714 1.00 94.81 179 VAL A O 1
ATOM 1341 N N . ARG A 1 180 ? -23.774 -6.506 35.199 1.00 95.44 180 ARG A N 1
ATOM 1342 C CA . ARG A 1 180 ? -23.456 -5.187 34.647 1.00 95.44 180 ARG A CA 1
ATOM 1343 C C . ARG A 1 180 ? -21.987 -5.132 34.256 1.00 95.44 180 ARG A C 1
ATOM 1345 O O . ARG A 1 180 ? -21.120 -4.981 35.114 1.00 95.44 180 ARG A O 1
ATOM 1352 N N . ALA A 1 181 ? -21.718 -5.227 32.962 1.00 95.06 181 ALA A N 1
ATOM 1353 C CA . ALA A 1 181 ? -20.388 -5.069 32.402 1.00 95.06 181 ALA A CA 1
ATOM 1354 C C . ALA A 1 181 ? -20.061 -3.580 32.242 1.00 95.06 181 ALA A C 1
ATOM 1356 O O . ALA A 1 181 ? -20.889 -2.789 31.783 1.00 95.06 181 ALA A O 1
ATOM 1357 N N . ARG A 1 182 ? -18.847 -3.191 32.633 1.00 94.62 182 ARG A N 1
ATOM 1358 C CA . ARG A 1 182 ? -18.327 -1.835 32.451 1.00 94.62 182 ARG A CA 1
ATOM 1359 C C . ARG A 1 182 ? -16.934 -1.902 31.855 1.00 94.62 182 ARG A C 1
ATOM 1361 O O . ARG A 1 182 ? -16.085 -2.625 32.369 1.00 94.62 182 ARG A O 1
ATOM 1368 N N . TYR A 1 183 ? -16.691 -1.115 30.820 1.00 91.88 183 TYR A N 1
ATOM 1369 C CA . TYR A 1 183 ? -15.384 -0.985 30.198 1.00 91.88 183 TYR A CA 1
ATOM 1370 C C . TYR A 1 183 ? -15.046 0.489 30.014 1.00 91.88 183 TYR A C 1
ATOM 1372 O O . TYR A 1 183 ? -15.801 1.243 29.402 1.00 91.88 183 TYR A O 1
ATOM 1380 N N . ARG A 1 184 ? -13.899 0.910 30.547 1.00 91.06 184 ARG A N 1
ATOM 1381 C CA . ARG A 1 184 ? -13.397 2.273 30.382 1.00 91.06 184 ARG A CA 1
ATOM 1382 C C . ARG A 1 184 ? -12.245 2.264 29.376 1.00 91.06 184 ARG A C 1
ATOM 1384 O O . ARG A 1 184 ? -11.154 1.824 29.744 1.00 91.06 184 ARG A O 1
ATOM 1391 N N . PRO A 1 185 ? -12.456 2.730 28.134 1.00 84.69 185 PRO A N 1
ATOM 1392 C CA . PRO A 1 185 ? -11.361 2.887 27.189 1.00 84.69 185 PRO A CA 1
ATOM 1393 C C . PRO A 1 185 ? -10.396 3.981 27.668 1.00 84.69 185 PRO A C 1
ATOM 1395 O O . PRO A 1 185 ? -10.765 4.868 28.439 1.00 84.69 185 PRO A O 1
ATOM 1398 N N . ALA A 1 186 ? -9.150 3.938 27.187 1.00 82.19 186 ALA A N 1
ATOM 1399 C CA . ALA A 1 186 ? -8.156 4.975 27.483 1.00 82.19 186 ALA A CA 1
ATOM 1400 C C . ALA A 1 186 ? -8.589 6.363 26.971 1.00 82.19 186 ALA A C 1
ATOM 1402 O O . ALA A 1 186 ? -8.209 7.388 27.533 1.00 82.19 186 ALA A O 1
ATOM 1403 N N . THR A 1 187 ? -9.397 6.388 25.910 1.00 77.12 187 THR A N 1
ATOM 1404 C CA . THR A 1 187 ? -9.996 7.585 25.324 1.00 77.12 187 THR A CA 1
ATOM 1405 C C . THR A 1 187 ? -11.485 7.343 25.076 1.00 77.12 187 THR A C 1
ATOM 1407 O O . THR A 1 187 ? -11.865 6.325 24.504 1.00 77.12 187 THR A O 1
ATOM 1410 N N . GLY A 1 188 ? -12.338 8.288 25.485 1.00 80.00 188 GLY A N 1
ATOM 1411 C CA . GLY A 1 188 ? -13.791 8.216 25.283 1.00 80.00 188 GLY A CA 1
ATOM 1412 C C . GLY A 1 188 ? -14.603 7.912 26.553 1.00 80.00 188 GLY A C 1
ATOM 1413 O O . GLY A 1 188 ? -14.047 7.882 27.653 1.00 80.00 188 GLY A O 1
ATOM 1414 N N . PRO A 1 189 ? -15.934 7.761 26.419 1.00 86.12 189 PRO A N 1
ATOM 1415 C CA . PRO A 1 189 ? -16.828 7.497 27.543 1.00 86.12 189 PRO A CA 1
ATOM 1416 C C . PRO A 1 189 ? -16.726 6.046 28.042 1.00 86.12 189 PRO A C 1
ATOM 1418 O O . PRO A 1 189 ? -16.352 5.141 27.299 1.00 86.12 189 PRO A O 1
ATOM 1421 N N . GLU A 1 190 ? -17.097 5.819 29.306 1.00 91.69 190 GLU A N 1
ATOM 1422 C CA . GLU A 1 190 ? -17.274 4.468 29.856 1.00 91.69 190 GLU A CA 1
ATOM 1423 C C . GLU A 1 190 ? -18.419 3.756 29.123 1.00 91.69 190 GLU A C 1
ATOM 1425 O O . GLU A 1 190 ? -19.530 4.279 29.025 1.00 91.69 190 GLU A O 1
ATOM 1430 N N . LEU A 1 191 ? -18.141 2.555 28.623 1.00 91.12 191 LEU A N 1
ATOM 1431 C CA . LEU A 1 191 ? -19.129 1.667 28.030 1.00 91.12 191 LEU A CA 1
ATOM 1432 C C . LEU A 1 191 ? -19.757 0.833 29.141 1.00 91.12 191 LEU A C 1
ATOM 1434 O O . LEU A 1 191 ? -19.049 0.247 29.963 1.00 91.12 191 LEU A O 1
ATOM 1438 N N . VAL A 1 192 ? -21.085 0.784 29.175 1.00 94.50 192 VAL A N 1
ATOM 1439 C CA . VAL A 1 192 ? -21.842 0.040 30.182 1.00 94.50 192 VAL A CA 1
ATOM 1440 C C . VAL A 1 192 ? -22.924 -0.766 29.488 1.00 94.50 192 VAL A C 1
ATOM 1442 O O . VAL A 1 192 ? -23.727 -0.204 28.747 1.00 94.50 192 VAL A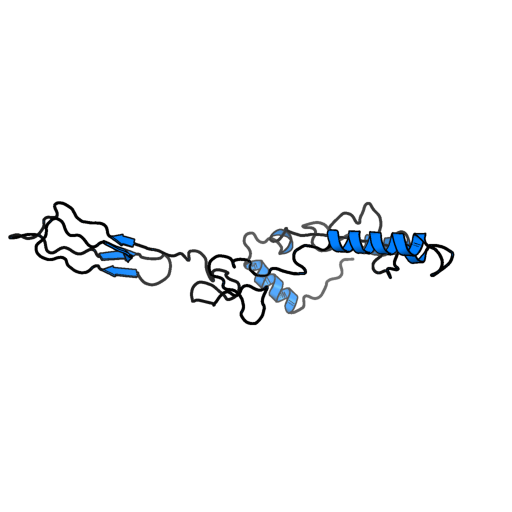 O 1
ATOM 1445 N N . ALA A 1 193 ? -22.972 -2.059 29.780 1.00 94.69 193 ALA A N 1
ATOM 1446 C CA . ALA A 1 193 ? -24.007 -2.963 29.306 1.00 94.69 193 ALA A CA 1
ATOM 1447 C C . ALA A 1 193 ? -24.532 -3.799 30.476 1.00 94.69 193 ALA A C 1
ATOM 1449 O O . ALA A 1 193 ? -23.783 -4.150 31.391 1.00 94.69 193 ALA A O 1
ATOM 1450 N N . THR A 1 194 ? -25.827 -4.096 30.462 1.00 95.44 194 THR A N 1
ATOM 1451 C CA . THR A 1 194 ? -26.501 -4.788 31.563 1.00 95.44 194 THR A CA 1
ATOM 1452 C C . THR A 1 194 ? -27.384 -5.888 30.996 1.00 95.44 194 THR A C 1
ATOM 1454 O O . THR A 1 194 ? -28.088 -5.660 30.014 1.00 95.44 194 THR A O 1
ATOM 1457 N N . THR A 1 195 ? -27.364 -7.067 31.612 1.00 95.56 195 THR A N 1
ATOM 1458 C CA . THR A 1 195 ? -28.308 -8.137 31.285 1.00 95.56 195 THR A CA 1
ATOM 1459 C C . THR A 1 195 ? -29.689 -7.863 31.882 1.00 95.56 195 THR A C 1
ATOM 1461 O O . THR A 1 195 ? -29.856 -7.011 32.757 1.00 95.56 195 THR A O 1
ATOM 1464 N N . ALA A 1 196 ? -30.698 -8.602 31.421 1.00 94.06 196 ALA A N 1
ATOM 1465 C CA . ALA A 1 196 ? -31.978 -8.650 32.114 1.00 94.06 196 ALA A CA 1
ATOM 1466 C C . ALA A 1 196 ? -31.818 -9.283 33.509 1.00 94.06 196 ALA A C 1
ATOM 1468 O O . ALA A 1 196 ? -30.960 -10.145 33.724 1.00 94.06 196 ALA A O 1
ATOM 1469 N N . VAL A 1 197 ? -32.667 -8.860 34.446 1.00 94.56 197 VAL A N 1
ATOM 1470 C CA . VAL A 1 197 ? -32.731 -9.453 35.786 1.00 94.56 197 VAL A CA 1
ATOM 1471 C C . VAL A 1 197 ? -33.423 -10.810 35.699 1.00 94.56 197 VAL A C 1
ATOM 1473 O O . VAL A 1 197 ? -34.486 -10.923 35.088 1.00 94.56 197 VAL A O 1
ATOM 1476 N N . VAL A 1 198 ? -32.823 -11.825 36.316 1.00 93.88 198 VAL A N 1
ATOM 1477 C CA . VAL A 1 198 ? -33.424 -13.147 36.509 1.00 93.88 198 VAL A CA 1
ATOM 1478 C C . VAL A 1 198 ? -33.911 -13.221 37.955 1.00 93.88 198 VAL A C 1
ATOM 1480 O O . VAL A 1 198 ? -33.072 -13.259 38.857 1.00 93.88 198 VAL A O 1
ATOM 1483 N N . PRO A 1 199 ? -35.233 -13.199 38.191 1.00 92.94 199 PRO A N 1
ATOM 1484 C CA . PRO A 1 199 ? -35.764 -13.153 39.541 1.00 92.94 199 PRO A CA 1
ATOM 1485 C C . PRO A 1 199 ? -35.774 -14.532 40.216 1.00 92.94 199 PRO A C 1
ATOM 1487 O O . PRO A 1 199 ? -35.978 -15.553 39.555 1.00 92.94 199 PRO A O 1
ATOM 1490 N N . ASN A 1 200 ? -35.634 -14.542 41.541 1.00 92.25 200 ASN A N 1
ATOM 1491 C CA . ASN A 1 200 ? -35.850 -15.664 42.449 1.00 92.25 200 ASN A CA 1
ATOM 1492 C C . ASN A 1 200 ? -35.119 -16.958 42.037 1.00 92.25 200 ASN A C 1
ATOM 1494 O O . ASN A 1 200 ? -35.690 -18.051 42.099 1.00 92.25 200 ASN A O 1
ATOM 1498 N N . ASN A 1 201 ? -33.863 -16.857 41.588 1.00 91.25 201 ASN A N 1
ATOM 1499 C CA . ASN A 1 201 ? -33.090 -17.999 41.101 1.00 91.25 201 ASN A CA 1
ATOM 1500 C C . ASN A 1 201 ? -31.602 -17.894 41.476 1.00 91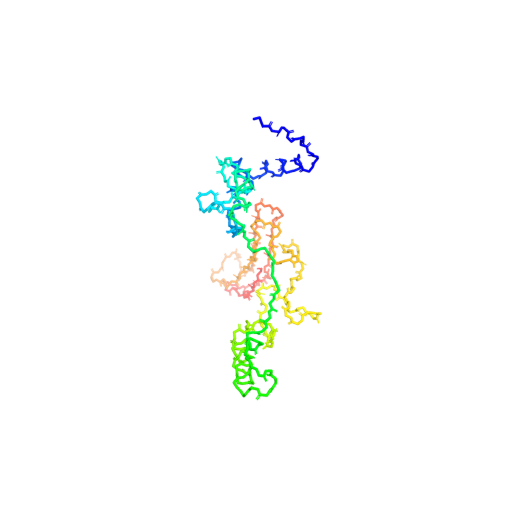.25 201 ASN A C 1
ATOM 1502 O O . ASN A 1 201 ? -30.872 -17.043 40.977 1.00 91.25 201 ASN A O 1
ATOM 1506 N N . ASN A 1 202 ? -31.123 -18.836 42.294 1.00 92.31 202 ASN A N 1
ATOM 1507 C CA . ASN A 1 202 ? -29.712 -18.922 42.700 1.00 92.31 202 ASN A CA 1
ATOM 1508 C C . ASN A 1 202 ? -28.787 -19.452 41.586 1.00 92.31 202 ASN A C 1
ATOM 1510 O O . ASN A 1 202 ? -27.569 -19.361 41.699 1.00 92.31 202 ASN A O 1
ATOM 1514 N N . ASN A 1 203 ? -29.346 -19.988 40.500 1.00 93.75 203 ASN A N 1
ATOM 1515 C CA . ASN A 1 203 ? -28.617 -20.481 39.331 1.00 93.75 203 ASN A CA 1
ATOM 1516 C C . ASN A 1 203 ? -29.137 -19.794 38.052 1.00 93.75 203 ASN A C 1
ATOM 1518 O O . ASN A 1 203 ? -29.788 -20.439 37.225 1.00 93.75 203 ASN A O 1
ATOM 1522 N N . PRO A 1 204 ? -28.947 -18.468 37.907 1.00 93.38 204 PRO A N 1
ATOM 1523 C CA . PRO A 1 204 ? -29.484 -17.720 36.777 1.00 93.38 204 PRO A CA 1
ATOM 1524 C C . PRO A 1 204 ? -28.750 -18.051 35.473 1.00 93.38 204 PRO A C 1
ATOM 1526 O O . PRO A 1 204 ? -27.523 -18.159 35.435 1.00 93.38 204 PRO A O 1
ATOM 1529 N N . GLU A 1 205 ? -29.498 -18.131 34.377 1.00 94.44 205 GLU A N 1
ATOM 1530 C CA . GLU A 1 205 ? -28.958 -18.294 33.027 1.00 94.44 205 GLU A CA 1
ATOM 1531 C C . GLU A 1 205 ? -29.275 -17.045 32.201 1.00 94.44 205 GLU A C 1
ATOM 1533 O O . GLU A 1 205 ? -30.439 -16.676 32.055 1.00 94.44 205 GLU A O 1
ATOM 1538 N N . TRP A 1 206 ? -28.244 -16.386 31.660 1.00 93.94 206 TRP A N 1
ATOM 1539 C CA . TRP A 1 206 ? -28.429 -15.250 30.747 1.00 93.94 206 TRP A CA 1
ATOM 1540 C C . TRP A 1 206 ? -28.188 -15.649 29.292 1.00 93.94 206 TRP A C 1
ATOM 1542 O O . TRP A 1 206 ? -29.039 -15.390 28.450 1.00 93.94 206 TRP A O 1
ATOM 1552 N N . GLY A 1 207 ? -27.048 -16.280 28.984 1.00 90.56 207 GLY A N 1
ATOM 1553 C CA . GLY A 1 207 ? -26.758 -16.777 27.632 1.00 90.56 207 GLY A CA 1
ATOM 1554 C C . GLY A 1 207 ? -26.713 -15.680 26.562 1.00 90.56 207 GLY A C 1
ATOM 1555 O O . GLY A 1 207 ? -27.045 -15.939 25.407 1.00 90.56 207 GLY A O 1
ATOM 1556 N N . VAL A 1 208 ? -26.333 -14.457 26.943 1.00 92.31 208 VAL A N 1
ATOM 1557 C CA . VAL A 1 208 ? -26.271 -13.290 26.050 1.00 92.31 208 VAL A CA 1
ATOM 1558 C C . VAL A 1 208 ? -24.834 -12.825 25.840 1.00 92.31 208 VAL A C 1
ATOM 1560 O O . VAL A 1 208 ? -23.989 -12.971 26.725 1.00 92.31 208 VAL A O 1
ATOM 1563 N N . THR A 1 209 ? -24.581 -12.207 24.691 1.00 93.19 209 THR A N 1
ATOM 1564 C CA . THR A 1 209 ? -23.365 -11.431 24.432 1.00 93.19 209 THR A CA 1
ATOM 1565 C C . THR A 1 209 ? -23.720 -9.951 24.486 1.00 93.19 209 THR A C 1
ATOM 1567 O O . THR A 1 209 ? -24.657 -9.520 23.812 1.00 93.19 209 THR A O 1
ATOM 1570 N N . LEU A 1 210 ? -23.010 -9.212 25.338 1.00 88.06 210 LEU A N 1
ATOM 1571 C CA . LEU A 1 210 ? -23.099 -7.764 25.514 1.00 88.06 210 LEU A CA 1
ATOM 1572 C C . LEU A 1 210 ? -22.033 -7.038 24.692 1.00 88.06 210 LEU A C 1
ATOM 1574 O O . LEU A 1 210 ? -20.924 -7.610 24.537 1.00 88.06 210 LEU A O 1
#

Secondary structure (DSSP, 8-state):
--------HHHHHHHHHHTTSGGG--HHHH---------SS-TTTSSS-TTT-TTS--THHHHHHHTTTS----------GGGSSTTGGG-HHHHHHHHHHHHHHHHHS-TTSSS---PPPPTT-EEETTEEEEEEPPP-SSB-TTS-BSSTT------EE----S----SSSS--B--EEEE--SSSPPEEEEPPPB-S-SS----EE-

InterPro domains:
  IPR020864 Membrane attack complex component/perforin (MACPF) domain [PF01823] (8-104)
  IPR035892 C2 domain superfamily [G3DSA:2.60.40.150] (152-210)
  IPR035892 C2 domain superfamily [SSF49562] (146-208)
  IPR052784 Perforin-1 pore-forming [PTHR46096] (3-208)